Protein AF-A0A3D8J4M7-F1 (afdb_monomer)

Secondary structure (DSSP, 8-state):
---EEEEEEEEETTEEEEEEESSSEEEE-BTTBSSBP--TTHHHHHHHHTT--TTPEEEEEEEESS--HHHHTSTT--SSB--SS--HHHHHHHHHHTT---EEE-TTS-EEE--TT---EEEE-B---S---------------TTS--HHHHHHHHHHHHHHHTT-

Nearest PDB structures (foldseek):
  2f9t-assembly1_B  TM=3.651E-01  e=9.296E-02  Pseudomonas aeruginosa PAO1
  5z62-assembly1_B  TM=6.536E-01  e=2.795E+00  Homo sapiens
  5i4l-assembly1_C4  TM=5.043E-01  e=3.614E+00  Saccharomyces cerevisiae S288C
  8ova-assembly1_AH  TM=2.778E-01  e=1.138E+00  Trypanosoma brucei brucei
  8oo0-assembly1_SO  TM=2.929E-01  e=1.783E+00  Thermochaetoides thermophila

Organism: NCBI:txid375927

Foldseek 3Di:
DAAAWAKEWEAEPQWTWIWTDDPDTDTDADVNHRTDHQDLCNVVVVCVSSVDDVRHHYQYKYKYQDDDCSQCVDPRDDLEGDDPPDDLVVVVVVCVVVVHDEFEAESVRDTSDDPVPDPGYMYMSYDDDPDPPPPPPPPPPQPQPVVRDGPVNVVVVVVVVVVVVVVD

Solvent-accessible surface area (backbone atoms only — not comparable to full-atom values): 10161 Å² total; per-residue (Å²): 133,81,55,69,51,36,34,39,40,41,34,50,96,89,38,30,34,39,32,39,50,83,93,56,82,42,77,53,54,62,97,82,34,61,62,46,79,87,49,98,58,40,67,61,50,48,37,60,77,65,67,64,51,96,80,54,42,77,50,68,45,44,36,29,57,65,94,47,70,69,60,66,73,31,96,81,53,54,68,67,31,85,56,93,72,73,41,74,66,53,53,52,48,53,35,50,76,71,69,53,68,42,24,35,25,33,55,81,71,51,77,77,40,87,39,92,85,40,91,46,55,31,39,26,22,42,54,83,64,91,66,74,70,64,75,76,71,72,72,76,77,74,66,46,50,102,85,68,47,37,71,68,53,55,54,53,52,52,56,51,55,55,54,52,65,75,73,110

Sequence (168 aa):
MQRVIRMAFVLVDSKLRLFKIEHQMEEVKKEGERLICVDENFWEWWKQEMDYVKDDVLDLCFVWDKQDEILHNGEFFSAELQSDFWNQREVLNLLRDLGIDAKVVDSRGKLLKDSKKSSLQLYSNIVWSEFIQQPSKQKEVICKDDEGKSPAWWYFENKRRERERRRG

pLDDT: mean 83.36, std 14.57, range [38.28, 97.44]

Radius of gyration: 22.25 Å; Cα contacts (8 Å, |Δi|>4): 223; chains: 1; bounding box: 56×45×59 Å

Mean predicted aligned error: 12.04 Å

Structure (mmCIF, N/CA/C/O backbone):
data_AF-A0A3D8J4M7-F1
#
_entry.id   AF-A0A3D8J4M7-F1
#
loop_
_atom_site.group_PDB
_atom_site.id
_atom_site.type_symbol
_atom_site.label_atom_id
_atom_site.label_alt_id
_atom_site.label_comp_id
_atom_site.label_asym_id
_atom_site.label_entity_id
_atom_site.label_seq_id
_atom_site.pdbx_PDB_ins_code
_atom_site.Cartn_x
_atom_site.Cartn_y
_atom_site.Cartn_z
_atom_site.occupancy
_atom_site.B_iso_or_equiv
_atom_site.auth_seq_id
_atom_site.auth_comp_id
_atom_site.auth_asym_id
_atom_site.auth_atom_id
_atom_site.pdbx_PDB_model_num
ATOM 1 N N . MET A 1 1 ? 18.230 -0.525 -17.804 1.00 62.94 1 MET A N 1
ATOM 2 C CA . MET A 1 1 ? 17.828 -1.115 -16.511 1.00 62.94 1 MET A CA 1
ATOM 3 C C . MET A 1 1 ? 16.498 -0.469 -16.170 1.00 62.94 1 MET A C 1
ATOM 5 O O . MET A 1 1 ? 16.452 0.752 -16.168 1.00 62.94 1 MET A O 1
ATOM 9 N N . GLN A 1 2 ? 15.420 -1.242 -16.066 1.00 79.12 2 GLN A N 1
ATOM 10 C CA . GLN A 1 2 ? 14.074 -0.694 -15.867 1.00 79.12 2 GLN A CA 1
ATOM 11 C C . GLN A 1 2 ? 13.947 -0.222 -14.412 1.00 79.12 2 GLN A C 1
ATOM 13 O O . GLN A 1 2 ? 14.364 -0.945 -13.502 1.00 79.12 2 GLN A O 1
ATOM 18 N N . ARG A 1 3 ? 13.459 1.003 -1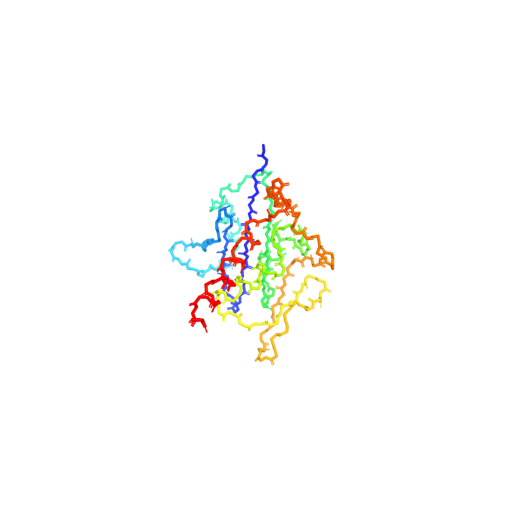4.188 1.00 90.69 3 ARG A N 1
ATOM 19 C CA . ARG A 1 3 ? 13.230 1.528 -12.836 1.00 90.69 3 ARG A CA 1
ATOM 20 C C . ARG A 1 3 ? 12.040 0.785 -12.227 1.00 90.69 3 ARG A C 1
ATOM 22 O O . ARG A 1 3 ? 11.073 0.477 -12.918 1.00 90.69 3 ARG A O 1
ATOM 29 N N . VAL A 1 4 ? 12.142 0.473 -10.936 1.00 92.00 4 VAL A N 1
ATOM 30 C CA . VAL A 1 4 ? 11.059 -0.157 -10.175 1.00 92.00 4 VAL A CA 1
ATOM 31 C C . VAL A 1 4 ? 10.547 0.847 -9.154 1.00 92.00 4 VAL A C 1
ATOM 33 O O . VAL A 1 4 ? 11.316 1.296 -8.304 1.00 92.00 4 VAL A O 1
ATOM 36 N N . ILE A 1 5 ? 9.264 1.187 -9.227 1.00 94.19 5 ILE A N 1
ATOM 37 C CA . ILE A 1 5 ? 8.576 2.000 -8.225 1.00 94.19 5 ILE A CA 1
ATOM 38 C C . ILE A 1 5 ? 7.930 1.047 -7.223 1.00 94.19 5 ILE A C 1
ATOM 40 O O . ILE A 1 5 ? 6.983 0.332 -7.546 1.00 94.19 5 ILE A O 1
ATOM 44 N N . ARG A 1 6 ? 8.460 1.043 -5.998 1.00 95.81 6 ARG A N 1
ATOM 45 C CA . ARG A 1 6 ? 7.934 0.259 -4.877 1.00 95.81 6 ARG A CA 1
ATOM 46 C C . ARG A 1 6 ? 7.200 1.155 -3.912 1.00 95.81 6 ARG A C 1
ATOM 48 O O . ARG A 1 6 ? 7.806 2.073 -3.355 1.00 95.81 6 ARG A O 1
ATOM 55 N N . MET A 1 7 ? 5.924 0.863 -3.683 1.00 96.56 7 MET A N 1
ATOM 56 C CA . MET A 1 7 ? 5.112 1.647 -2.761 1.00 96.56 7 MET A CA 1
ATOM 57 C C . MET A 1 7 ? 4.104 0.817 -1.981 1.00 96.56 7 MET A C 1
ATOM 59 O O . MET A 1 7 ? 3.644 -0.215 -2.462 1.00 96.56 7 MET A O 1
ATOM 63 N N . ALA A 1 8 ? 3.746 1.306 -0.795 1.00 97.31 8 ALA A N 1
ATOM 64 C CA . ALA A 1 8 ? 2.594 0.847 -0.038 1.00 97.31 8 ALA A CA 1
ATOM 65 C C . ALA A 1 8 ? 1.545 1.955 0.089 1.00 97.31 8 ALA A C 1
ATOM 67 O O . ALA A 1 8 ? 1.859 3.092 0.440 1.00 97.31 8 ALA A O 1
ATOM 68 N N . PHE A 1 9 ? 0.296 1.579 -0.152 1.00 97.44 9 PHE A N 1
ATOM 69 C CA . PHE A 1 9 ? -0.906 2.383 -0.006 1.00 97.44 9 PHE A CA 1
ATOM 70 C C . PHE A 1 9 ? -1.666 1.820 1.190 1.00 97.44 9 PHE A C 1
ATOM 72 O O . PHE A 1 9 ? -2.166 0.699 1.128 1.00 97.44 9 PHE A O 1
ATOM 79 N N . VAL A 1 10 ? -1.719 2.565 2.292 1.00 97.06 10 VAL A N 1
ATOM 80 C CA . VAL A 1 10 ? -2.405 2.141 3.520 1.00 97.06 10 VAL A CA 1
ATOM 81 C C . VAL A 1 10 ? -3.631 3.018 3.720 1.00 97.06 10 VAL A C 1
ATOM 83 O O . VAL A 1 10 ? -3.501 4.178 4.109 1.00 97.06 10 VAL A O 1
ATOM 86 N N . LEU A 1 11 ? -4.810 2.469 3.439 1.00 95.81 11 LEU A N 1
ATOM 87 C CA . LEU A 1 11 ? -6.100 3.135 3.586 1.00 95.81 11 LEU A CA 1
ATOM 88 C C . LEU A 1 11 ? -6.826 2.587 4.816 1.00 95.81 11 LEU A C 1
ATOM 90 O O . LEU A 1 11 ? -7.229 1.429 4.841 1.00 95.81 11 LEU A O 1
ATOM 94 N N . VAL A 1 12 ? -6.986 3.410 5.848 1.00 93.25 12 VAL A N 1
ATOM 95 C CA . VAL A 1 12 ? -7.739 3.036 7.056 1.00 93.25 12 VAL A CA 1
ATOM 96 C C . VAL A 1 12 ? -8.622 4.201 7.464 1.00 93.25 12 VAL A C 1
ATOM 98 O O . VAL A 1 12 ? -8.150 5.336 7.496 1.00 93.25 12 VAL A O 1
ATOM 101 N N . ASP A 1 13 ? -9.896 3.950 7.760 1.00 90.19 13 ASP A N 1
ATOM 102 C CA . ASP A 1 13 ? -10.880 4.973 8.125 1.00 90.19 13 ASP A CA 1
ATOM 103 C C . ASP A 1 13 ? -10.946 6.126 7.102 1.00 90.19 13 ASP A C 1
ATOM 105 O O . ASP A 1 13 ? -11.010 7.302 7.464 1.00 90.19 13 ASP A O 1
ATOM 109 N N . SER A 1 14 ? -10.900 5.795 5.804 1.00 87.38 14 SER A N 1
ATOM 110 C CA . SER A 1 14 ? -10.857 6.766 4.687 1.00 87.38 14 SER A CA 1
ATOM 111 C C . SER A 1 14 ? -9.635 7.698 4.688 1.00 87.38 14 SER A C 1
ATOM 113 O O . SER A 1 14 ? -9.646 8.750 4.053 1.00 87.38 14 SER A O 1
ATOM 115 N N . LYS A 1 15 ? -8.569 7.336 5.409 1.00 90.44 15 LYS A N 1
ATOM 116 C CA . LYS A 1 15 ? -7.312 8.086 5.462 1.00 90.44 15 LYS A CA 1
ATOM 117 C C . LYS A 1 15 ? -6.226 7.290 4.757 1.00 90.44 15 LYS A C 1
ATOM 119 O O . LYS A 1 15 ? -5.781 6.265 5.273 1.00 90.44 15 LYS A O 1
ATOM 124 N N . LEU A 1 16 ? -5.799 7.767 3.590 1.00 94.44 16 LEU A N 1
ATOM 125 C CA . LEU A 1 16 ? -4.709 7.154 2.842 1.00 94.44 16 LEU A CA 1
ATOM 126 C C . LEU A 1 16 ? -3.363 7.686 3.334 1.00 94.44 16 LEU A C 1
ATOM 128 O O . LEU A 1 16 ? -3.160 8.895 3.449 1.00 94.44 16 LEU A O 1
ATOM 132 N N . ARG A 1 17 ? -2.427 6.772 3.579 1.00 95.38 17 ARG A N 1
ATOM 133 C CA . ARG A 1 17 ? -1.001 7.061 3.743 1.00 95.38 17 ARG A CA 1
ATOM 134 C C . ARG A 1 17 ? -0.214 6.324 2.676 1.00 95.38 17 ARG A C 1
ATOM 136 O O . ARG A 1 17 ? -0.507 5.165 2.381 1.00 95.38 17 ARG A O 1
ATOM 143 N N . LEU A 1 18 ? 0.789 6.993 2.126 1.00 96.06 18 LEU A N 1
ATOM 144 C CA . LEU A 1 18 ? 1.643 6.451 1.081 1.00 96.06 18 LEU A CA 1
ATOM 145 C C . LEU A 1 18 ? 3.063 6.280 1.596 1.00 96.06 18 LEU A C 1
ATOM 147 O O . LEU A 1 18 ? 3.602 7.167 2.251 1.00 96.06 18 LEU A O 1
ATOM 151 N N . PHE A 1 19 ? 3.680 5.157 1.253 1.00 95.50 19 PHE A N 1
ATOM 152 C CA . PHE A 1 19 ? 5.068 4.867 1.588 1.00 95.50 19 PHE A CA 1
ATOM 153 C C . PHE A 1 19 ? 5.810 4.471 0.326 1.00 95.50 19 PHE A C 1
ATOM 155 O O . PHE A 1 19 ? 5.335 3.614 -0.412 1.00 95.50 19 PHE A O 1
ATOM 162 N N . LYS A 1 20 ? 6.970 5.071 0.085 1.00 94.62 20 LYS A N 1
ATOM 163 C CA . LYS A 1 20 ? 7.861 4.753 -1.030 1.00 94.62 20 LYS A CA 1
ATOM 164 C C . LYS A 1 20 ? 9.091 4.021 -0.512 1.00 94.62 20 LYS A C 1
ATOM 166 O O . LYS A 1 20 ? 9.581 4.329 0.573 1.00 94.62 20 LYS A O 1
ATOM 171 N N . ILE A 1 21 ? 9.586 3.059 -1.288 1.00 91.56 21 ILE A N 1
ATOM 172 C CA . ILE A 1 21 ? 10.825 2.334 -0.996 1.00 91.56 21 ILE A CA 1
ATOM 173 C C . ILE A 1 21 ? 11.873 2.671 -2.055 1.00 91.56 21 ILE A C 1
ATOM 175 O O . ILE A 1 21 ? 11.730 2.292 -3.218 1.00 91.56 21 ILE A O 1
ATOM 179 N N . GLU A 1 22 ? 12.954 3.322 -1.632 1.00 83.44 22 GLU A N 1
ATOM 180 C CA . GLU A 1 22 ? 14.170 3.479 -2.444 1.00 83.44 22 GLU A CA 1
ATOM 181 C C . GLU A 1 22 ? 15.342 2.748 -1.785 1.00 83.44 22 GLU A C 1
ATOM 183 O O . GLU A 1 22 ? 15.758 1.682 -2.237 1.00 83.44 22 GLU A O 1
ATOM 188 N N . HIS A 1 23 ? 15.818 3.287 -0.661 1.00 82.25 23 HIS A N 1
ATOM 189 C CA . HIS A 1 23 ? 16.813 2.656 0.214 1.00 82.25 23 HIS A CA 1
ATOM 190 C C . HIS A 1 23 ? 16.202 2.217 1.544 1.00 82.25 23 HIS A C 1
ATOM 192 O O . HIS A 1 23 ? 16.546 1.172 2.092 1.00 82.25 23 HIS A O 1
ATOM 198 N N . GLN A 1 24 ? 15.276 3.030 2.039 1.00 86.62 24 GLN A N 1
ATOM 199 C CA . GLN A 1 24 ? 14.463 2.802 3.220 1.00 86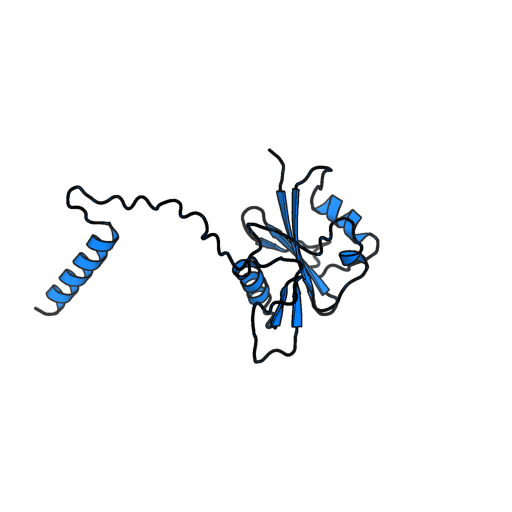.62 24 GLN A CA 1
ATOM 200 C C . GLN A 1 24 ? 13.014 3.166 2.894 1.00 86.62 24 GLN A C 1
ATOM 202 O O . GLN A 1 24 ? 12.726 3.714 1.827 1.00 86.62 24 GLN A O 1
ATOM 207 N N . MET A 1 25 ? 12.112 2.829 3.808 1.00 91.06 25 MET A N 1
ATOM 208 C CA . MET A 1 25 ? 10.708 3.185 3.693 1.00 91.06 25 MET A CA 1
ATOM 209 C C . MET A 1 25 ? 10.491 4.629 4.131 1.00 91.06 25 MET A C 1
ATOM 211 O O . MET A 1 25 ? 10.817 4.989 5.261 1.00 91.06 25 MET A O 1
ATOM 215 N N . GLU A 1 26 ? 9.921 5.439 3.246 1.00 92.06 26 GLU A N 1
ATOM 216 C CA . GLU A 1 26 ? 9.673 6.859 3.485 1.00 92.06 26 GLU A CA 1
ATOM 217 C C . GLU A 1 26 ? 8.204 7.195 3.230 1.00 92.06 26 GLU A C 1
ATOM 219 O O . GLU A 1 26 ? 7.623 6.775 2.231 1.00 92.06 26 GLU A O 1
ATOM 224 N N . GLU A 1 27 ? 7.589 7.933 4.154 1.00 93.31 27 GLU A N 1
ATOM 225 C CA . GLU A 1 27 ? 6.203 8.391 4.023 1.00 93.31 27 GLU A CA 1
ATOM 226 C C . GLU A 1 27 ? 6.136 9.543 3.009 1.00 93.31 27 GLU A C 1
ATOM 228 O O . GLU A 1 27 ? 6.770 10.585 3.202 1.00 93.31 27 GLU A O 1
ATOM 233 N N . VAL A 1 28 ? 5.353 9.360 1.946 1.00 92.31 28 VAL A N 1
ATOM 234 C CA . VAL A 1 28 ? 5.085 10.387 0.934 1.00 92.31 28 VAL A CA 1
ATOM 235 C C . VAL A 1 28 ? 4.028 11.340 1.479 1.00 92.31 28 VAL A C 1
ATOM 237 O O . VAL A 1 28 ? 3.012 10.912 2.029 1.00 92.31 28 VAL A O 1
ATOM 240 N N . LYS A 1 29 ? 4.273 12.641 1.329 1.00 88.62 29 LYS A N 1
ATOM 241 C CA . LYS A 1 29 ? 3.404 13.704 1.838 1.00 88.62 29 LYS A CA 1
ATOM 242 C C . LYS A 1 29 ? 2.953 14.584 0.687 1.00 88.62 29 LYS A C 1
ATOM 244 O O . LYS A 1 29 ? 3.787 15.011 -0.102 1.00 88.62 29 LYS A O 1
ATOM 249 N N . LYS A 1 30 ? 1.665 14.911 0.639 1.00 81.38 30 LYS A N 1
ATOM 250 C CA . LYS A 1 30 ? 1.108 15.870 -0.322 1.00 81.38 30 LYS A CA 1
ATOM 251 C C . LYS A 1 30 ? 0.984 17.216 0.378 1.00 81.38 30 LYS A C 1
ATOM 253 O O . LYS A 1 30 ? 0.330 17.295 1.407 1.00 81.38 30 LYS A O 1
ATOM 258 N N . GLU A 1 31 ? 1.671 18.246 -0.114 1.00 81.12 31 GLU A N 1
ATOM 259 C CA . GLU A 1 31 ? 1.609 19.611 0.454 1.00 81.12 31 GLU A CA 1
ATOM 260 C C . GLU A 1 31 ? 1.941 19.686 1.965 1.00 81.12 31 GLU A C 1
ATOM 262 O O . GLU A 1 31 ? 1.474 20.554 2.696 1.00 81.12 31 GLU A O 1
ATOM 267 N N . GLY A 1 32 ? 2.775 18.763 2.460 1.00 77.94 32 GLY A N 1
ATOM 268 C CA . GLY A 1 32 ? 3.115 18.650 3.885 1.00 77.94 32 GLY A CA 1
ATOM 269 C C . GLY A 1 32 ? 2.116 17.839 4.722 1.00 77.94 32 GLY A C 1
ATOM 270 O O . GLY A 1 32 ? 2.422 17.507 5.872 1.00 77.94 32 GLY A O 1
ATOM 271 N N . GLU A 1 33 ? 0.980 17.442 4.148 1.00 79.88 33 GLU A N 1
ATOM 272 C CA . GLU A 1 33 ? 0.004 16.553 4.767 1.00 79.88 33 GLU A CA 1
ATOM 273 C C . GLU A 1 33 ? 0.431 15.087 4.643 1.00 79.88 33 GLU A C 1
ATOM 275 O O . GLU A 1 33 ? 0.873 14.614 3.596 1.00 79.88 33 GLU A O 1
ATOM 280 N N . ARG A 1 34 ? 0.304 14.347 5.750 1.00 76.88 34 ARG A N 1
ATOM 281 C CA . ARG A 1 34 ? 0.578 12.898 5.796 1.00 76.88 34 ARG A CA 1
ATOM 282 C C . ARG A 1 34 ? -0.619 12.053 5.377 1.00 76.88 34 ARG A C 1
ATOM 284 O O . ARG A 1 34 ? -0.464 10.884 5.047 1.00 76.88 34 ARG A O 1
ATOM 291 N N . LEU A 1 35 ? -1.815 12.624 5.484 1.00 84.12 35 LEU A N 1
ATOM 292 C CA . LEU A 1 35 ? -3.052 11.984 5.071 1.00 84.12 35 LEU A CA 1
ATOM 293 C C . LEU A 1 35 ? -3.406 12.546 3.707 1.00 84.12 35 LEU A C 1
ATOM 295 O O . LEU A 1 35 ? -3.552 13.753 3.572 1.00 84.12 35 LEU A O 1
ATOM 299 N N . ILE A 1 36 ? -3.508 11.674 2.715 1.00 86.94 36 ILE A N 1
ATOM 300 C CA . ILE A 1 36 ? -3.780 12.074 1.342 1.00 86.94 36 ILE A CA 1
ATOM 301 C C . ILE A 1 36 ? -5.255 11.809 1.058 1.00 86.94 36 ILE A C 1
ATOM 303 O O . ILE A 1 36 ? -5.751 10.703 1.276 1.00 86.94 36 ILE A O 1
ATOM 307 N N . CYS A 1 37 ? -5.964 12.828 0.583 1.00 85.25 37 CYS A N 1
ATOM 308 C CA . CYS A 1 37 ? -7.311 12.653 0.059 1.00 85.25 37 CYS A CA 1
ATOM 309 C C . CYS A 1 37 ? -7.244 11.899 -1.272 1.00 85.25 37 CYS A C 1
ATOM 311 O O . CYS A 1 37 ? -6.462 12.257 -2.156 1.00 85.25 37 CYS A O 1
ATOM 313 N N . VAL A 1 38 ? -8.066 10.859 -1.401 1.00 87.06 38 VAL A N 1
ATOM 314 C CA . VAL A 1 38 ? -8.251 10.153 -2.667 1.00 87.06 38 VAL A CA 1
ATOM 315 C C . VAL A 1 38 ? -9.403 10.827 -3.404 1.00 87.06 38 VAL A C 1
ATOM 317 O O . VAL A 1 38 ? -10.560 10.699 -3.012 1.00 87.06 38 VAL A O 1
ATOM 320 N N . ASP A 1 39 ? -9.065 11.597 -4.431 1.00 90.12 39 ASP A N 1
ATOM 321 C CA . ASP A 1 39 ? -9.998 12.301 -5.310 1.00 90.12 39 ASP A CA 1
ATOM 322 C C . ASP A 1 39 ? -9.773 11.892 -6.775 1.00 90.12 39 ASP A C 1
ATOM 324 O O . ASP A 1 39 ? -8.862 11.125 -7.087 1.00 90.12 39 ASP A O 1
ATOM 328 N N . GLU A 1 40 ? -10.606 12.385 -7.690 1.00 90.88 40 GLU A N 1
ATOM 329 C CA . GLU A 1 40 ? -10.547 12.032 -9.117 1.00 90.88 40 GLU A CA 1
ATOM 330 C C . GLU A 1 40 ? -9.177 12.317 -9.765 1.00 90.88 40 GLU A C 1
ATOM 332 O O . GLU A 1 40 ? -8.795 11.642 -10.719 1.00 90.88 40 GLU A O 1
ATOM 337 N N . ASN A 1 41 ? -8.400 13.255 -9.212 1.00 91.44 41 ASN A N 1
ATOM 338 C CA . ASN A 1 41 ? -7.082 13.641 -9.717 1.00 91.44 41 ASN A CA 1
ATOM 339 C C . ASN A 1 41 ? -5.937 12.911 -8.997 1.00 91.44 41 ASN A C 1
ATOM 341 O O . ASN A 1 41 ? -4.761 13.191 -9.252 1.00 91.44 41 ASN A O 1
ATOM 345 N N . PHE A 1 42 ? -6.245 11.974 -8.095 1.00 92.75 42 PHE A N 1
ATOM 346 C CA . PHE A 1 42 ? -5.257 11.277 -7.278 1.00 92.75 42 PHE A CA 1
ATOM 347 C C . PHE A 1 42 ? -4.157 10.625 -8.122 1.00 92.75 42 PHE A C 1
ATOM 349 O O . PHE A 1 42 ? -2.974 10.816 -7.844 1.00 92.75 42 PHE A O 1
ATOM 356 N N . TRP A 1 43 ? -4.526 9.887 -9.171 1.00 93.88 43 TRP A N 1
ATOM 357 C CA . TRP A 1 43 ? -3.551 9.184 -10.008 1.00 93.88 43 TRP A CA 1
ATOM 358 C C . TRP A 1 43 ? -2.727 10.120 -10.891 1.00 93.88 43 TRP A C 1
ATOM 360 O O . TRP A 1 43 ? -1.570 9.817 -11.177 1.00 93.88 43 TRP A O 1
ATOM 370 N N . GLU A 1 44 ? -3.275 11.268 -11.289 1.00 93.94 44 GLU A N 1
ATOM 371 C CA . GLU A 1 44 ? -2.513 12.294 -12.007 1.00 93.94 44 GLU A CA 1
ATOM 372 C C . GLU A 1 44 ? -1.460 12.928 -11.103 1.00 93.94 44 GLU A C 1
ATOM 374 O O . GLU A 1 44 ? -0.290 13.009 -11.482 1.00 93.94 44 GLU A O 1
ATOM 379 N N . TRP A 1 45 ? -1.852 13.294 -9.880 1.00 93.44 45 TRP A N 1
ATOM 380 C CA . TRP A 1 45 ? -0.917 13.767 -8.865 1.00 93.44 45 TRP A CA 1
ATOM 381 C C . TRP A 1 45 ? 0.146 12.708 -8.556 1.00 93.44 45 TRP A C 1
ATOM 383 O O . TRP A 1 45 ? 1.333 13.015 -8.564 1.00 93.44 45 TRP A O 1
ATOM 393 N N . TRP A 1 46 ? -0.255 11.453 -8.344 1.00 94.56 46 TRP A N 1
ATOM 394 C CA . TRP A 1 46 ? 0.671 10.369 -8.022 1.00 94.56 46 TRP A CA 1
ATOM 395 C C . TRP A 1 46 ? 1.720 10.165 -9.121 1.00 94.56 46 TRP A C 1
ATOM 397 O O . TRP A 1 46 ? 2.903 10.013 -8.818 1.00 94.56 46 TRP A O 1
ATOM 407 N N . LYS A 1 47 ? 1.312 10.217 -10.399 1.00 94.94 47 LYS A N 1
ATOM 408 C CA . LYS A 1 47 ? 2.238 10.128 -11.539 1.00 94.94 47 LYS A CA 1
ATOM 409 C C . LYS A 1 47 ? 3.284 11.239 -11.504 1.00 94.94 47 LYS A C 1
ATOM 411 O O . LYS A 1 47 ? 4.454 10.962 -11.746 1.00 94.94 47 LYS A O 1
ATOM 416 N N . GLN A 1 48 ? 2.864 12.469 -11.210 1.00 93.62 48 GLN A N 1
ATOM 417 C CA . GLN A 1 48 ? 3.763 13.621 -11.115 1.00 93.62 48 GLN A CA 1
ATOM 418 C C . GLN A 1 48 ? 4.704 13.491 -9.913 1.00 93.62 48 GLN A C 1
ATOM 420 O O . GLN A 1 48 ? 5.912 13.621 -10.067 1.00 93.62 48 GLN A O 1
ATOM 425 N N . GLU A 1 49 ? 4.170 13.162 -8.737 1.00 93.25 49 GLU A N 1
ATOM 426 C CA . GLU A 1 49 ? 4.943 13.030 -7.497 1.00 93.25 49 GLU A CA 1
ATOM 427 C C . GLU A 1 49 ? 5.997 11.914 -7.587 1.00 93.25 49 GLU A C 1
ATOM 429 O O . GLU A 1 49 ? 7.092 12.024 -7.035 1.00 93.25 49 GLU A O 1
ATOM 434 N N . MET A 1 50 ? 5.684 10.818 -8.283 1.00 92.31 50 MET A N 1
ATOM 435 C CA . MET A 1 50 ? 6.607 9.692 -8.445 1.00 92.31 50 MET A CA 1
ATOM 436 C C . MET A 1 50 ? 7.569 9.840 -9.630 1.00 92.31 50 MET A C 1
ATOM 438 O O . MET A 1 50 ? 8.449 8.982 -9.790 1.00 92.31 50 MET A O 1
ATOM 442 N N . ASP A 1 51 ? 7.430 10.894 -10.441 1.00 92.75 51 ASP A N 1
ATOM 443 C CA . ASP A 1 51 ? 8.064 10.998 -11.761 1.00 92.75 51 ASP A CA 1
ATOM 444 C C . ASP A 1 51 ? 7.847 9.697 -12.557 1.00 92.75 51 ASP A C 1
ATOM 446 O O . ASP A 1 51 ? 8.792 9.056 -13.027 1.00 92.75 51 ASP A O 1
ATOM 450 N N . TYR A 1 52 ? 6.593 9.233 -12.606 1.00 93.69 52 TYR A N 1
ATOM 451 C CA . TYR A 1 52 ? 6.229 7.999 -13.295 1.00 93.69 52 TYR A CA 1
ATOM 452 C C . TYR A 1 52 ? 6.408 8.166 -14.801 1.00 93.69 52 TYR A C 1
ATOM 454 O O . TYR A 1 52 ? 5.843 9.076 -15.417 1.00 93.69 52 TYR A O 1
ATOM 462 N N . VAL A 1 53 ? 7.126 7.227 -15.411 1.00 92.75 53 VAL A N 1
ATOM 463 C CA . VAL A 1 53 ? 7.260 7.138 -16.862 1.00 92.75 53 VAL A CA 1
ATOM 464 C C . VAL A 1 53 ? 6.595 5.858 -17.347 1.00 92.75 53 VAL A C 1
ATOM 466 O O . VAL A 1 53 ? 6.658 4.807 -16.707 1.00 92.75 53 VAL A O 1
ATOM 469 N N . LYS A 1 54 ? 5.953 5.940 -18.516 1.00 86.44 54 LYS A N 1
ATOM 470 C CA . LYS A 1 54 ? 5.458 4.758 -19.221 1.00 86.44 54 LYS A CA 1
ATOM 471 C C . LYS A 1 54 ? 6.632 3.785 -19.386 1.00 86.44 54 LYS A C 1
ATOM 473 O O . LYS A 1 54 ? 7.667 4.192 -19.898 1.00 86.44 54 LYS A O 1
ATOM 478 N N . ASP A 1 55 ? 6.445 2.551 -18.925 1.00 88.75 55 ASP A N 1
ATOM 479 C CA . ASP A 1 55 ? 7.446 1.476 -18.804 1.00 88.75 55 ASP A CA 1
ATOM 480 C C . ASP A 1 55 ? 8.162 1.361 -17.443 1.00 88.75 55 ASP A C 1
ATOM 482 O O . ASP A 1 55 ? 8.988 0.464 -17.283 1.00 88.75 55 ASP A O 1
ATOM 486 N N . ASP A 1 56 ? 7.836 2.160 -16.425 1.00 92.25 56 ASP A N 1
ATOM 487 C CA . ASP A 1 56 ? 8.263 1.838 -15.055 1.00 92.25 56 ASP A CA 1
ATOM 488 C C . ASP A 1 56 ? 7.623 0.523 -14.580 1.00 92.25 56 ASP A C 1
ATOM 490 O O . ASP A 1 56 ? 6.435 0.267 -14.796 1.00 92.25 56 ASP A O 1
ATOM 494 N N . VAL A 1 57 ? 8.408 -0.321 -13.901 1.00 93.19 57 VAL A N 1
ATOM 495 C CA . VAL A 1 57 ? 7.873 -1.512 -13.229 1.00 93.19 57 VAL A CA 1
ATOM 496 C C . VAL A 1 57 ? 7.237 -1.073 -11.921 1.00 93.19 57 VAL A C 1
ATOM 498 O O .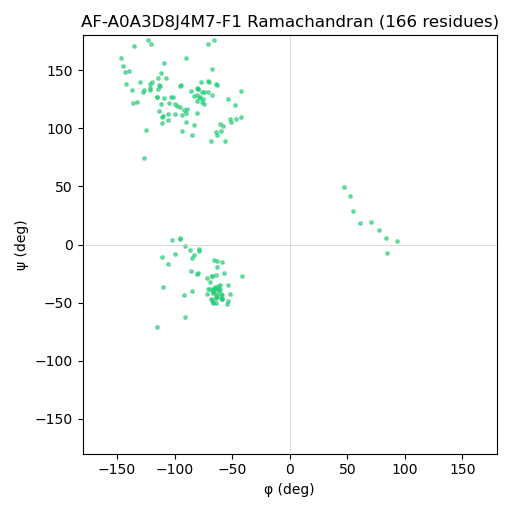 VAL A 1 57 ? 7.887 -0.437 -11.090 1.00 93.19 57 VAL A O 1
ATOM 501 N N . LEU A 1 58 ? 5.978 -1.438 -11.723 1.00 93.94 58 LEU A N 1
ATOM 502 C CA . LEU A 1 58 ? 5.208 -1.069 -10.545 1.00 93.94 58 LEU A CA 1
ATOM 503 C C . LEU A 1 58 ? 5.109 -2.252 -9.583 1.00 93.94 58 LEU A C 1
ATOM 505 O O . LEU A 1 58 ? 4.687 -3.340 -9.963 1.00 93.94 58 LEU A O 1
ATOM 509 N N . ASP A 1 59 ? 5.491 -2.018 -8.334 1.00 95.06 59 ASP A N 1
ATOM 510 C CA . ASP A 1 59 ? 5.442 -2.987 -7.242 1.00 95.06 59 ASP A CA 1
ATOM 511 C C . ASP A 1 59 ? 4.667 -2.353 -6.072 1.00 95.06 59 ASP A C 1
ATOM 513 O O . ASP A 1 59 ? 5.230 -1.822 -5.102 1.00 95.06 59 ASP A O 1
ATOM 517 N N . LEU A 1 60 ? 3.343 -2.286 -6.265 1.00 96.44 60 LEU A N 1
ATOM 518 C CA . LEU A 1 60 ? 2.412 -1.493 -5.461 1.00 96.44 60 LEU A CA 1
ATOM 519 C C . LEU A 1 60 ? 1.592 -2.389 -4.530 1.00 96.44 60 LEU A C 1
ATOM 521 O O . LEU A 1 60 ? 0.669 -3.095 -4.946 1.00 96.44 60 LEU A O 1
ATOM 525 N N . CYS A 1 61 ? 1.929 -2.324 -3.249 1.00 96.38 61 CYS A N 1
ATOM 526 C CA . CYS A 1 61 ? 1.193 -2.945 -2.164 1.00 96.38 61 CYS A CA 1
ATOM 527 C C . CYS A 1 61 ? 0.029 -2.049 -1.749 1.00 96.38 61 CYS A C 1
ATOM 529 O O . CYS A 1 61 ? 0.217 -0.880 -1.429 1.00 96.38 61 CYS A O 1
ATOM 531 N N . PHE A 1 62 ? -1.170 -2.608 -1.695 1.00 97.19 62 PHE A N 1
ATOM 532 C CA . PHE A 1 62 ? -2.340 -1.953 -1.133 1.00 97.19 62 PHE A CA 1
ATOM 533 C C . PHE A 1 62 ? -2.748 -2.702 0.130 1.00 97.19 62 PHE A C 1
ATOM 535 O O . PHE A 1 62 ? -2.755 -3.936 0.157 1.00 97.19 62 PHE A O 1
ATOM 542 N N . VAL A 1 63 ? -3.077 -1.948 1.175 1.00 96.62 63 VAL A N 1
ATOM 543 C CA . VAL A 1 63 ? -3.660 -2.434 2.423 1.00 96.62 63 VAL A CA 1
ATOM 544 C C . VAL A 1 63 ? -4.839 -1.534 2.766 1.00 96.62 63 VAL A C 1
ATOM 546 O O . VAL A 1 63 ? -4.661 -0.323 2.885 1.00 96.62 63 VAL A O 1
ATOM 549 N N . TRP A 1 64 ? -6.032 -2.101 2.919 1.00 96.81 64 TRP A N 1
ATOM 550 C CA . TRP A 1 64 ? -7.250 -1.320 3.129 1.00 96.81 64 TRP A CA 1
ATOM 551 C C . TRP A 1 64 ? -8.220 -1.977 4.106 1.00 96.81 64 TRP A C 1
ATOM 553 O O . TRP A 1 64 ? -8.313 -3.199 4.170 1.00 96.81 64 TRP A O 1
ATOM 563 N N . ASP A 1 65 ? -8.972 -1.179 4.857 1.00 95.44 65 ASP A N 1
ATOM 564 C CA . ASP A 1 65 ? -10.125 -1.646 5.640 1.00 95.44 65 ASP A CA 1
ATOM 565 C C . ASP A 1 65 ? -11.405 -1.705 4.793 1.00 95.44 65 ASP A C 1
ATOM 567 O O . ASP A 1 65 ? -12.187 -2.655 4.876 1.00 95.44 65 ASP A O 1
ATOM 571 N N . LYS A 1 66 ? -11.590 -0.705 3.929 1.00 93.50 66 LYS A N 1
ATOM 572 C CA . LYS A 1 66 ? -12.728 -0.543 3.030 1.00 93.50 66 LYS A CA 1
ATOM 573 C C . LYS A 1 66 ? -12.235 -0.269 1.614 1.00 93.50 66 LYS A C 1
ATOM 575 O O . LYS A 1 66 ? -11.275 0.467 1.415 1.00 93.50 66 LYS A O 1
ATOM 580 N N . GLN A 1 67 ? -12.897 -0.873 0.629 1.00 92.25 67 GLN A N 1
ATOM 581 C CA . GLN A 1 67 ? -12.610 -0.575 -0.771 1.00 92.25 67 GLN A CA 1
ATOM 582 C C . GLN A 1 67 ? -12.932 0.887 -1.085 1.00 92.25 67 GLN A C 1
ATOM 584 O O . GLN A 1 67 ? -13.969 1.412 -0.674 1.00 92.25 67 GLN A O 1
ATOM 589 N N . ASP A 1 68 ? -12.031 1.504 -1.837 1.00 93.31 68 ASP A N 1
ATOM 590 C CA . ASP A 1 68 ? -12.154 2.853 -2.373 1.00 93.31 68 ASP A CA 1
ATOM 591 C C . ASP A 1 68 ? -12.209 2.783 -3.899 1.00 93.31 68 ASP A C 1
ATOM 59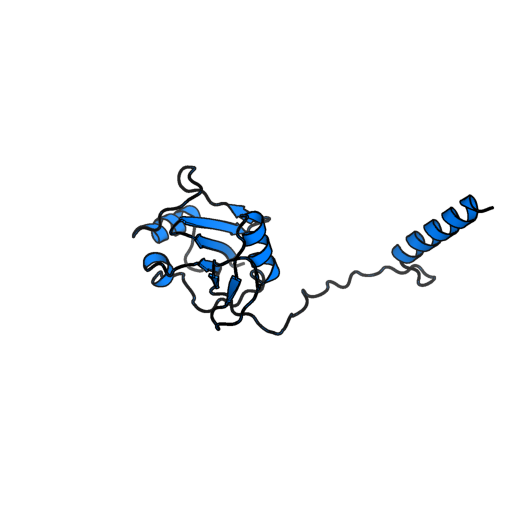3 O O . ASP A 1 68 ? -11.348 2.154 -4.518 1.00 93.31 68 ASP A O 1
ATOM 597 N N . GLU A 1 69 ? -13.230 3.392 -4.498 1.00 92.06 69 GLU A N 1
ATOM 598 C CA . GLU A 1 69 ? -13.504 3.262 -5.931 1.00 92.06 69 GLU A CA 1
ATOM 599 C C . GLU A 1 69 ? -12.394 3.863 -6.797 1.00 92.06 69 GLU A C 1
ATOM 601 O O . GLU A 1 69 ? -12.058 3.288 -7.830 1.00 92.06 69 GLU A O 1
ATOM 606 N N . ILE A 1 70 ? -11.785 4.973 -6.375 1.00 92.44 70 ILE A N 1
ATOM 607 C CA . ILE A 1 70 ? -10.740 5.653 -7.148 1.00 92.44 70 ILE A CA 1
ATOM 608 C C . ILE A 1 70 ? -9.453 4.828 -7.135 1.00 92.44 70 ILE A C 1
ATOM 610 O O . ILE A 1 70 ? -8.805 4.666 -8.173 1.00 92.44 70 ILE A O 1
ATOM 614 N N . LEU A 1 71 ? -9.081 4.273 -5.977 1.00 92.88 71 LEU A N 1
ATOM 615 C CA . LEU A 1 71 ? -7.919 3.390 -5.898 1.00 92.88 71 LEU A CA 1
ATOM 616 C C . LEU A 1 71 ? -8.157 2.095 -6.677 1.00 92.88 71 LEU A C 1
ATOM 618 O O . LEU A 1 71 ? -7.320 1.729 -7.493 1.00 92.88 71 LEU A O 1
ATOM 622 N N . HIS A 1 72 ? -9.284 1.414 -6.452 1.00 92.94 72 HIS A N 1
ATOM 623 C CA . HIS A 1 72 ? -9.493 0.046 -6.943 1.00 92.94 72 HIS A CA 1
ATOM 624 C C . HIS A 1 72 ? -9.917 -0.027 -8.415 1.00 92.94 72 HIS A C 1
ATOM 626 O O . HIS A 1 72 ? -9.647 -1.036 -9.062 1.00 92.94 72 HIS A O 1
ATOM 632 N N . ASN A 1 73 ? -10.536 1.026 -8.958 1.00 90.69 73 ASN A N 1
ATOM 633 C CA . ASN A 1 73 ? -10.801 1.141 -10.397 1.00 90.69 73 ASN A CA 1
ATOM 634 C C . ASN A 1 73 ? -9.657 1.848 -11.146 1.00 90.69 73 ASN A C 1
ATOM 636 O O . ASN A 1 73 ? -9.735 2.027 -12.362 1.00 90.69 73 ASN A O 1
ATOM 640 N N . GLY A 1 74 ? -8.615 2.279 -10.428 1.00 89.62 74 GLY A N 1
ATOM 641 C CA . GLY A 1 74 ? -7.449 2.941 -10.995 1.00 89.62 74 GLY A CA 1
ATOM 642 C C . GLY A 1 74 ? -6.604 2.014 -11.866 1.00 89.62 74 GLY A C 1
ATOM 643 O O . GLY A 1 74 ? -6.499 0.817 -11.611 1.00 89.62 74 GLY A O 1
ATOM 644 N N . GLU A 1 75 ? -5.927 2.584 -12.865 1.00 88.44 75 GLU A N 1
ATOM 645 C CA . GLU A 1 75 ? -5.118 1.826 -13.836 1.00 88.44 75 GLU A CA 1
ATOM 646 C C . GLU A 1 75 ? -3.927 1.073 -13.216 1.00 88.44 75 GLU A C 1
ATOM 648 O O . GLU A 1 75 ? -3.387 0.150 -13.823 1.00 88.44 75 GLU A O 1
ATOM 653 N N . PHE A 1 76 ? -3.512 1.466 -12.011 1.00 93.88 76 PHE A N 1
ATOM 654 C CA . PHE A 1 76 ? -2.353 0.907 -11.318 1.00 93.88 76 PHE A CA 1
ATOM 655 C C . PHE A 1 76 ? -2.712 -0.135 -10.259 1.00 93.88 76 PHE A C 1
ATOM 657 O O . PHE A 1 76 ? -1.818 -0.779 -9.702 1.00 93.88 76 PHE A O 1
ATOM 664 N N . PHE A 1 77 ? -3.998 -0.305 -9.951 1.00 93.56 77 PHE A N 1
ATOM 665 C CA . PHE A 1 77 ? -4.414 -1.307 -8.987 1.00 93.56 77 PHE A CA 1
ATOM 666 C C . PHE A 1 77 ? -4.365 -2.698 -9.616 1.00 93.56 77 PHE A C 1
ATOM 668 O O . PHE A 1 77 ? -5.029 -2.987 -10.610 1.00 93.56 77 PHE A O 1
ATOM 675 N N . SER A 1 78 ? -3.596 -3.585 -8.990 1.00 92.25 78 SER A N 1
ATOM 676 C CA . SER A 1 78 ? -3.656 -5.021 -9.252 1.00 92.25 78 SER A CA 1
ATOM 677 C C . SER A 1 78 ? -4.278 -5.709 -8.050 1.00 92.25 78 SER A C 1
ATOM 679 O O . SER A 1 78 ? -3.778 -5.548 -6.937 1.00 92.25 78 SER A O 1
ATOM 681 N N . ALA A 1 79 ? -5.328 -6.502 -8.274 1.00 89.75 79 ALA A N 1
ATOM 682 C CA . ALA A 1 79 ? -5.982 -7.287 -7.226 1.00 89.75 79 ALA A CA 1
ATOM 683 C C . ALA A 1 79 ? -5.087 -8.412 -6.679 1.00 89.75 79 ALA A C 1
ATOM 685 O O . ALA A 1 79 ? -5.234 -8.800 -5.523 1.00 89.75 79 ALA A O 1
ATOM 686 N N . GLU A 1 80 ? -4.157 -8.907 -7.499 1.00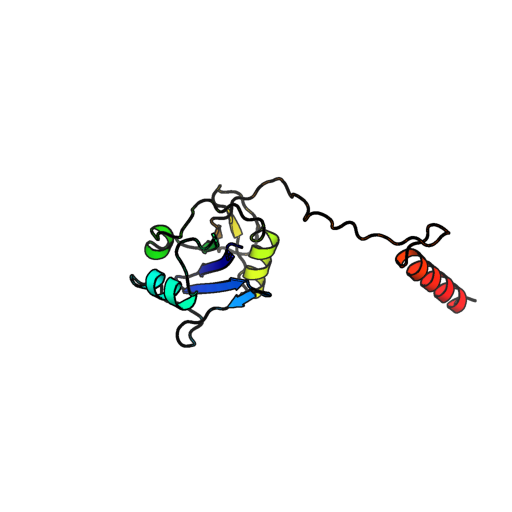 91.94 80 GLU A N 1
ATOM 687 C CA . GLU A 1 80 ? -3.180 -9.932 -7.139 1.00 91.94 80 GLU A CA 1
ATOM 688 C C . GLU A 1 80 ? -1.765 -9.413 -7.430 1.00 91.94 80 GLU A C 1
ATOM 690 O O . GLU A 1 80 ? -1.283 -9.440 -8.564 1.00 91.94 80 GLU A O 1
ATOM 695 N N . LEU A 1 81 ? -1.084 -8.923 -6.394 1.00 91.50 81 LEU A N 1
ATOM 696 C CA . LEU A 1 81 ? 0.319 -8.530 -6.451 1.00 91.50 81 LEU A CA 1
ATOM 697 C C . LEU A 1 81 ? 1.207 -9.727 -6.116 1.00 91.50 81 LEU A C 1
ATOM 699 O O . LEU A 1 81 ? 1.205 -10.232 -4.991 1.00 91.50 81 LEU A O 1
ATOM 703 N N . GLN A 1 82 ? 2.011 -10.140 -7.091 1.00 88.38 82 GLN A N 1
ATOM 704 C CA . GLN A 1 82 ? 3.157 -11.014 -6.868 1.00 88.38 82 GLN A CA 1
ATOM 705 C C . GLN A 1 82 ? 4.396 -10.140 -6.724 1.00 88.38 82 GLN A C 1
ATOM 707 O O . GLN A 1 82 ? 4.744 -9.402 -7.642 1.00 88.38 82 GLN A O 1
ATOM 712 N N . SER A 1 83 ? 5.037 -10.209 -5.564 1.00 86.31 83 SER A N 1
ATOM 713 C CA . SER A 1 83 ? 6.148 -9.331 -5.223 1.00 86.31 83 SER A CA 1
ATOM 714 C C . SER A 1 83 ? 7.216 -10.088 -4.438 1.00 86.31 83 SER A C 1
ATOM 716 O O . SER A 1 83 ? 6.901 -10.811 -3.492 1.00 86.31 83 SER A O 1
ATOM 718 N N . ASP A 1 84 ? 8.483 -9.841 -4.774 1.00 82.69 84 ASP A N 1
ATOM 719 C CA . ASP A 1 84 ? 9.636 -10.344 -4.018 1.00 82.69 84 ASP A CA 1
ATOM 720 C C . ASP A 1 84 ? 9.927 -9.496 -2.766 1.00 82.69 84 ASP A C 1
ATOM 722 O O . ASP A 1 84 ? 10.534 -9.978 -1.807 1.00 82.69 84 ASP A O 1
ATOM 726 N N . PHE A 1 85 ? 9.506 -8.224 -2.760 1.00 89.44 85 PHE A N 1
ATOM 727 C CA . PHE A 1 85 ? 9.745 -7.295 -1.653 1.00 89.44 85 PHE A CA 1
ATOM 728 C C . PHE A 1 85 ? 8.606 -7.322 -0.631 1.00 89.44 85 PHE A C 1
ATOM 730 O O . PHE A 1 85 ? 8.813 -7.690 0.526 1.00 89.44 85 PHE A O 1
ATOM 737 N N . TRP A 1 86 ? 7.396 -6.957 -1.060 1.00 89.94 86 TRP A N 1
ATOM 738 C CA . TRP A 1 86 ? 6.186 -7.004 -0.249 1.00 89.94 86 TRP A CA 1
ATOM 739 C C . TRP A 1 86 ? 5.845 -8.438 0.131 1.00 89.94 86 TRP A C 1
ATOM 741 O O . TRP A 1 86 ? 5.228 -9.190 -0.617 1.00 89.94 86 TRP A O 1
ATOM 751 N N . ASN A 1 87 ? 6.270 -8.797 1.334 1.00 86.81 87 ASN A N 1
ATOM 752 C CA . ASN A 1 87 ? 5.983 -10.062 1.979 1.00 86.81 87 ASN A CA 1
ATOM 753 C C . ASN A 1 87 ? 5.238 -9.807 3.306 1.00 86.81 87 ASN A C 1
ATOM 755 O O . ASN A 1 87 ? 5.119 -8.666 3.767 1.00 86.81 87 ASN A O 1
ATOM 759 N N . GLN A 1 88 ? 4.766 -10.874 3.955 1.00 86.06 88 GLN A N 1
ATOM 760 C CA . GLN A 1 88 ? 4.055 -10.779 5.232 1.00 86.06 88 GLN A CA 1
ATOM 761 C C . GLN A 1 88 ? 4.842 -9.972 6.274 1.00 86.06 88 GLN A C 1
ATOM 763 O O . GLN A 1 88 ? 4.266 -9.157 6.989 1.00 86.06 88 GLN A O 1
ATOM 768 N N . ARG A 1 89 ? 6.158 -10.180 6.375 1.00 87.25 89 ARG A N 1
ATOM 769 C CA . ARG A 1 89 ? 6.987 -9.479 7.357 1.00 87.25 89 ARG A CA 1
ATOM 770 C C . ARG A 1 89 ? 6.998 -7.976 7.088 1.00 87.25 89 ARG A C 1
ATOM 772 O O . ARG A 1 89 ? 6.807 -7.221 8.036 1.00 87.25 89 ARG A O 1
ATOM 779 N N . GLU A 1 90 ? 7.190 -7.547 5.844 1.00 90.38 90 GLU A N 1
ATOM 780 C CA . GLU A 1 90 ? 7.269 -6.118 5.517 1.00 90.38 90 GLU A CA 1
ATOM 781 C C . GLU A 1 90 ? 5.935 -5.399 5.739 1.00 90.38 90 GLU A C 1
ATOM 783 O O . GLU A 1 90 ? 5.907 -4.342 6.368 1.00 90.38 90 GLU A O 1
ATOM 788 N N . VAL A 1 91 ? 4.813 -6.015 5.355 1.00 90.88 91 VAL A N 1
ATOM 789 C CA . VAL A 1 91 ? 3.479 -5.448 5.622 1.00 90.88 91 VAL A CA 1
ATOM 790 C C . VAL A 1 91 ? 3.194 -5.366 7.119 1.00 90.88 91 VAL A C 1
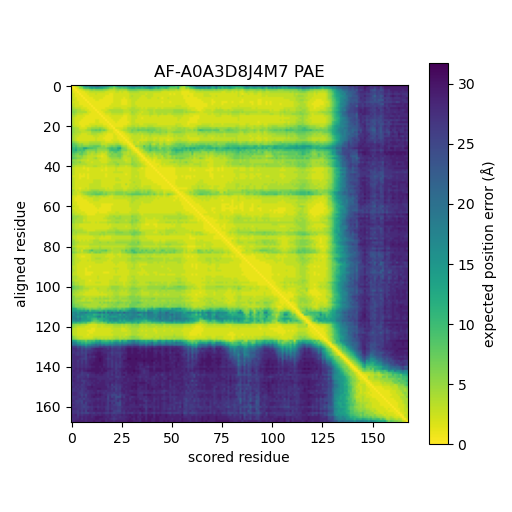ATOM 792 O O . VAL A 1 91 ? 2.724 -4.342 7.611 1.00 90.88 91 VAL A O 1
ATOM 795 N N . LEU A 1 92 ? 3.492 -6.422 7.879 1.00 90.06 92 LEU A N 1
ATOM 796 C CA . LEU A 1 92 ? 3.250 -6.419 9.322 1.00 90.06 92 LEU A CA 1
ATOM 797 C C . LEU A 1 92 ? 4.179 -5.461 10.075 1.00 90.06 92 LEU A C 1
ATOM 799 O O . LEU A 1 92 ? 3.758 -4.892 11.083 1.00 90.06 92 LEU A O 1
ATOM 803 N N . ASN A 1 93 ? 5.414 -5.275 9.604 1.00 90.38 93 ASN A N 1
ATOM 804 C CA . ASN A 1 93 ? 6.325 -4.266 10.136 1.00 90.38 93 ASN A CA 1
ATOM 805 C C . ASN A 1 93 ? 5.770 -2.861 9.889 1.00 90.38 93 ASN A C 1
ATOM 807 O O . ASN A 1 93 ? 5.616 -2.119 10.853 1.00 90.38 93 ASN A O 1
ATOM 811 N N . LEU A 1 94 ? 5.369 -2.552 8.651 1.00 93.44 94 LEU A N 1
ATOM 812 C CA . LEU A 1 94 ? 4.747 -1.273 8.300 1.00 93.44 94 LEU A CA 1
ATOM 813 C C . LEU A 1 94 ? 3.529 -0.978 9.186 1.00 93.44 94 LEU A C 1
ATOM 815 O O . LEU A 1 94 ? 3.453 0.074 9.813 1.00 93.44 94 LEU A O 1
ATOM 819 N N . LEU A 1 95 ? 2.590 -1.922 9.304 1.00 92.44 95 LEU A N 1
ATOM 820 C CA . LEU A 1 95 ? 1.393 -1.724 10.128 1.00 92.44 95 LEU A CA 1
ATOM 821 C C . LEU A 1 95 ? 1.725 -1.519 11.610 1.00 92.44 95 LEU A C 1
ATOM 823 O O . LEU A 1 95 ? 1.106 -0.684 12.270 1.00 92.44 95 LEU A O 1
ATOM 827 N N . ARG A 1 96 ? 2.720 -2.243 12.137 1.00 90.75 96 ARG A N 1
ATOM 828 C CA . ARG A 1 96 ? 3.194 -2.055 13.514 1.00 90.75 96 ARG A CA 1
ATOM 829 C C . ARG A 1 96 ? 3.795 -0.666 13.713 1.00 90.75 96 ARG A C 1
ATOM 831 O O . ARG A 1 96 ? 3.504 -0.044 14.731 1.00 90.75 96 ARG A O 1
ATOM 838 N N . ASP A 1 97 ? 4.591 -0.187 12.765 1.00 90.75 97 ASP A N 1
ATOM 839 C CA . ASP A 1 97 ? 5.244 1.123 12.844 1.00 90.75 97 ASP A CA 1
ATOM 840 C C . ASP A 1 97 ? 4.215 2.266 12.762 1.00 90.75 97 ASP A C 1
ATOM 842 O O . ASP A 1 97 ? 4.395 3.320 13.370 1.00 90.75 97 ASP A O 1
ATOM 846 N N . LEU A 1 98 ? 3.073 2.019 12.111 1.00 90.38 98 LEU A N 1
ATOM 847 C CA . LEU A 1 98 ? 1.906 2.908 12.126 1.00 90.38 98 LEU A CA 1
ATOM 848 C C . LEU A 1 98 ? 1.048 2.800 13.395 1.00 90.38 98 LEU A C 1
ATOM 850 O O . LEU A 1 98 ? 0.100 3.572 13.549 1.00 90.38 98 LEU A O 1
ATOM 854 N N . GLY A 1 99 ? 1.350 1.864 14.298 1.00 90.38 99 GLY A N 1
ATOM 855 C CA . GLY A 1 99 ? 0.551 1.597 15.495 1.00 90.38 99 GLY A CA 1
ATOM 856 C C . GLY A 1 99 ? -0.797 0.931 15.203 1.00 90.38 99 GLY A C 1
ATOM 857 O O . GLY A 1 99 ? -1.698 0.986 16.038 1.00 90.38 99 GLY A O 1
ATOM 858 N N . ILE A 1 100 ? -0.953 0.311 14.030 1.00 90.44 100 ILE A N 1
ATOM 859 C CA . ILE A 1 100 ? -2.193 -0.338 13.603 1.00 90.44 100 ILE A CA 1
ATOM 860 C C . ILE A 1 100 ? -2.168 -1.799 14.050 1.00 90.44 100 ILE A C 1
ATOM 862 O O . ILE A 1 100 ? -1.393 -2.623 13.554 1.00 90.44 100 ILE A O 1
ATOM 866 N N . ASP A 1 101 ? -3.058 -2.144 14.979 1.00 89.62 101 ASP A N 1
ATOM 867 C CA . ASP A 1 101 ? -3.324 -3.535 15.318 1.00 89.62 101 ASP A CA 1
ATOM 868 C C . ASP A 1 101 ? -4.591 -4.015 14.612 1.00 89.62 101 ASP A C 1
ATOM 870 O O . ASP A 1 101 ? -5.689 -3.553 14.909 1.00 89.62 101 ASP A O 1
ATOM 874 N N . ALA A 1 102 ? -4.436 -4.939 13.668 1.00 89.88 102 ALA A N 1
ATOM 875 C CA . ALA A 1 102 ? -5.521 -5.456 12.847 1.00 89.88 102 ALA A CA 1
ATOM 876 C C . ALA A 1 102 ? -5.301 -6.926 12.488 1.00 89.88 102 ALA A C 1
ATOM 878 O O . ALA A 1 102 ? -4.175 -7.443 12.535 1.00 89.88 102 ALA A O 1
ATOM 879 N N . LYS A 1 103 ? -6.392 -7.581 12.095 1.00 92.12 103 LYS A N 1
ATOM 880 C CA . LYS A 1 103 ? -6.360 -8.825 11.327 1.00 92.12 103 LYS A CA 1
ATOM 881 C C . LYS A 1 103 ? -6.095 -8.479 9.870 1.00 92.12 103 LYS A C 1
ATOM 883 O O . LYS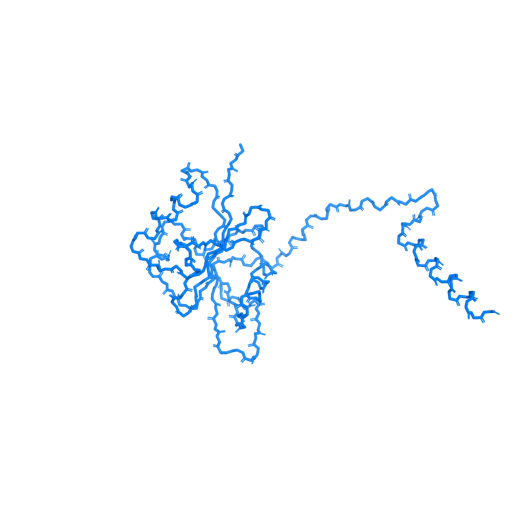 A 1 103 ? -6.718 -7.557 9.366 1.00 92.12 103 LYS A O 1
ATOM 888 N N . VAL A 1 104 ? -5.188 -9.185 9.204 1.00 91.75 104 VAL A N 1
ATOM 889 C CA . VAL A 1 104 ? -4.829 -8.882 7.806 1.00 91.75 104 VAL A CA 1
ATOM 890 C C . VAL A 1 104 ? -5.084 -10.101 6.934 1.00 91.75 104 VAL A C 1
ATOM 892 O O . VAL A 1 104 ? -4.677 -11.199 7.309 1.00 91.75 104 VAL A O 1
ATOM 895 N N . VAL A 1 105 ? -5.742 -9.912 5.796 1.00 92.38 105 VAL A N 1
ATOM 896 C CA . VAL A 1 105 ? -6.139 -10.962 4.848 1.00 92.38 105 VAL A CA 1
ATOM 897 C C . VAL A 1 105 ? -5.518 -10.668 3.471 1.00 92.38 105 VAL A C 1
ATOM 899 O O . VAL A 1 105 ? -5.492 -9.503 3.083 1.00 92.38 105 VAL A O 1
ATOM 902 N N . ASP A 1 106 ? -4.992 -11.661 2.736 1.00 91.31 106 ASP A N 1
ATOM 903 C CA . ASP A 1 106 ? -4.625 -11.442 1.313 1.00 91.31 106 ASP A CA 1
ATOM 904 C C . ASP A 1 106 ? -5.836 -11.289 0.388 1.00 91.31 106 ASP A C 1
ATOM 906 O O . ASP A 1 106 ? -6.983 -11.575 0.728 1.00 91.31 106 ASP A O 1
ATOM 910 N N . SER A 1 107 ? -5.499 -10.944 -0.853 1.00 89.75 107 SER A N 1
ATOM 911 C CA . SER A 1 107 ? -6.255 -11.097 -2.088 1.00 89.75 107 SER A CA 1
ATOM 912 C C . SER A 1 107 ? -6.994 -12.432 -2.232 1.00 89.75 107 SER A C 1
ATOM 914 O O . SER A 1 107 ? -8.025 -12.474 -2.897 1.00 89.75 107 SER A O 1
ATOM 916 N N . ARG A 1 108 ? -6.526 -13.519 -1.601 1.00 88.94 108 ARG A N 1
ATOM 917 C CA . ARG A 1 108 ? -7.119 -14.867 -1.691 1.00 88.94 108 ARG A CA 1
ATOM 918 C C . ARG A 1 108 ? -7.955 -15.260 -0.473 1.00 88.94 108 ARG A C 1
ATOM 920 O O . ARG A 1 108 ? -8.453 -16.384 -0.417 1.00 88.94 108 ARG A O 1
ATOM 927 N N . GLY A 1 109 ? -8.135 -14.367 0.498 1.00 87.69 109 GLY A N 1
ATOM 928 C CA . GLY A 1 109 ? -8.913 -14.639 1.707 1.00 87.69 109 GLY A CA 1
ATOM 929 C C . GLY A 1 109 ? -8.151 -15.357 2.833 1.00 87.69 109 GLY A C 1
ATOM 930 O O . GLY A 1 109 ? -8.751 -15.712 3.848 1.00 87.69 109 GLY A O 1
ATOM 931 N N . LYS A 1 110 ? -6.840 -15.575 2.704 1.00 87.81 110 LYS A N 1
ATOM 932 C CA . LYS A 1 110 ? -5.972 -16.175 3.723 1.00 87.81 110 LYS A CA 1
ATOM 933 C C . LYS A 1 110 ? -5.570 -15.149 4.781 1.00 87.81 110 LYS A C 1
ATOM 935 O O . LYS A 1 110 ? -5.038 -14.081 4.485 1.00 87.81 110 LYS A O 1
ATOM 940 N N . LEU A 1 111 ? -5.767 -15.519 6.045 1.00 86.25 111 LEU A N 1
ATOM 941 C CA . LEU A 1 111 ? -5.391 -14.712 7.205 1.00 86.25 111 LEU A CA 1
ATOM 942 C C . LEU A 1 111 ? -3.870 -14.744 7.449 1.00 86.25 111 LEU A C 1
ATOM 944 O O . LEU A 1 111 ? -3.283 -15.809 7.635 1.00 86.25 111 LEU A O 1
ATOM 948 N N . LEU A 1 112 ? -3.249 -13.567 7.514 1.00 78.50 112 LEU A N 1
ATOM 949 C CA . LEU A 1 112 ? -1.814 -13.358 7.753 1.00 78.50 112 LEU A CA 1
ATOM 950 C C . LEU A 1 112 ? -1.429 -13.167 9.210 1.00 78.50 112 LEU A C 1
ATOM 952 O O . LEU A 1 112 ? -0.392 -13.636 9.675 1.00 78.50 112 LEU A O 1
ATOM 956 N N . LYS A 1 113 ? -2.223 -12.362 9.904 1.00 76.06 113 LYS A N 1
ATOM 957 C CA . LYS A 1 113 ? -2.018 -11.993 11.296 1.00 76.06 113 LYS A CA 1
ATOM 958 C C . LYS A 1 113 ? -3.364 -12.095 11.969 1.00 76.06 113 LYS A C 1
ATOM 960 O O . LYS A 1 113 ? -4.309 -11.420 11.570 1.00 76.06 113 LYS A O 1
ATOM 965 N N . ASP A 1 114 ? -3.423 -12.920 13.002 1.00 71.25 114 ASP A N 1
ATOM 966 C CA . ASP A 1 114 ? -4.553 -12.956 13.914 1.00 71.25 114 ASP A CA 1
ATOM 967 C C . ASP A 1 114 ? -4.247 -12.034 15.099 1.00 71.25 114 ASP A C 1
ATOM 969 O O . ASP A 1 114 ? -3.529 -12.411 16.030 1.00 71.25 114 ASP A O 1
ATOM 973 N N . SER A 1 115 ? -4.753 -10.798 15.062 1.00 74.31 115 SER A N 1
ATOM 974 C CA . SER A 1 115 ? -4.877 -10.030 16.299 1.00 74.31 115 SER A CA 1
ATOM 975 C C . SER A 1 115 ? -6.165 -10.445 17.001 1.00 74.31 115 SER A C 1
ATOM 977 O O . SER A 1 115 ? -7.260 -10.008 16.647 1.00 74.31 115 SER A O 1
ATOM 979 N N . LYS A 1 116 ? -6.028 -11.265 18.048 1.00 67.12 116 LYS A N 1
ATOM 980 C CA . LYS A 1 116 ? -7.154 -11.719 18.883 1.00 67.12 116 LYS A CA 1
ATOM 981 C C . LYS A 1 116 ? -7.865 -10.586 19.632 1.00 67.12 116 LYS A C 1
ATOM 983 O O . LYS A 1 116 ? -8.937 -10.812 20.181 1.00 67.12 116 LYS A O 1
ATOM 988 N N . LYS A 1 117 ? -7.253 -9.401 19.705 1.00 73.94 117 LYS A N 1
ATOM 989 C CA . LYS A 1 117 ? -7.763 -8.247 20.459 1.00 73.94 117 LYS A CA 1
ATOM 990 C C . LYS A 1 117 ? -8.355 -7.155 19.571 1.00 73.94 117 LYS A C 1
ATOM 992 O O . LYS A 1 117 ? -9.067 -6.306 20.094 1.00 73.94 117 LYS A O 1
ATOM 997 N N . SER A 1 118 ? -8.070 -7.169 18.270 1.00 77.25 118 SER A N 1
ATOM 998 C CA . SER A 1 118 ? -8.543 -6.135 17.355 1.00 77.25 118 SER A CA 1
ATOM 999 C C . SER A 1 118 ? -9.829 -6.545 16.640 1.00 77.25 118 SER A C 1
ATOM 1001 O O . SER A 1 118 ? -9.961 -7.673 16.156 1.00 77.25 118 SER A O 1
ATOM 1003 N N . SER A 1 119 ? -10.770 -5.604 16.558 1.00 84.06 119 SER A N 1
ATOM 1004 C CA . SER A 1 119 ? -11.954 -5.689 15.699 1.00 84.06 119 SER A CA 1
ATOM 1005 C C . SER A 1 119 ? -11.684 -5.211 14.269 1.00 84.06 119 SER A C 1
ATOM 1007 O O . SER A 1 119 ? -12.530 -5.420 13.405 1.00 84.06 119 SER A O 1
ATOM 1009 N N . LEU A 1 120 ? -10.535 -4.575 14.012 1.00 90.50 120 LEU A N 1
ATOM 1010 C CA . LEU A 1 120 ? -10.174 -4.069 12.692 1.00 90.50 120 LEU A CA 1
ATOM 1011 C C . LEU A 1 120 ? -9.684 -5.218 11.804 1.00 90.50 120 LEU A C 1
ATOM 1013 O O . LEU A 1 120 ? -8.767 -5.959 12.173 1.00 90.50 120 LEU A O 1
ATOM 1017 N N . GLN A 1 121 ? -10.286 -5.339 10.625 1.00 93.69 121 GLN A N 1
ATOM 1018 C CA . GLN A 1 121 ? -9.857 -6.249 9.572 1.00 93.69 121 GLN A CA 1
ATOM 1019 C C . GLN A 1 121 ? -9.392 -5.435 8.368 1.00 93.69 121 GLN A C 1
ATOM 1021 O O . GLN A 1 121 ? -10.118 -4.576 7.880 1.00 93.69 121 GLN A O 1
ATOM 1026 N N . LEU A 1 122 ? -8.183 -5.732 7.910 1.00 95.56 122 LEU A N 1
ATOM 1027 C CA . LEU A 1 122 ? -7.573 -5.179 6.715 1.00 95.56 122 LEU A CA 1
ATOM 1028 C C . LEU A 1 122 ? -7.446 -6.269 5.658 1.00 95.56 122 LEU A C 1
ATOM 1030 O O . LEU A 1 122 ? -7.198 -7.440 5.959 1.00 95.56 122 LEU A O 1
ATOM 1034 N N . TYR A 1 123 ? -7.558 -5.851 4.415 1.00 95.25 123 TYR A N 1
ATOM 1035 C CA . TYR A 1 123 ? -7.297 -6.632 3.224 1.00 95.25 123 TYR A CA 1
ATOM 1036 C C . TYR A 1 123 ? -6.019 -6.117 2.577 1.00 95.25 123 TYR A C 1
ATOM 1038 O O . TYR A 1 123 ? -5.631 -4.969 2.786 1.00 95.25 123 TYR A O 1
ATOM 1046 N N . SER A 1 124 ? -5.358 -6.963 1.801 1.00 94.94 124 SER A N 1
ATOM 1047 C CA . SER A 1 124 ? -4.209 -6.576 0.998 1.00 94.94 124 SER A CA 1
ATOM 1048 C C . SER A 1 124 ? -4.271 -7.236 -0.364 1.00 94.94 124 SER A C 1
ATOM 1050 O O . SER A 1 124 ? -4.768 -8.348 -0.484 1.00 94.94 124 SER A O 1
ATOM 1052 N N . ASN A 1 125 ? -3.739 -6.587 -1.393 1.00 95.06 125 ASN A N 1
ATOM 1053 C CA . ASN A 1 125 ? -3.701 -7.153 -2.737 1.00 95.06 125 ASN A CA 1
ATOM 1054 C C . ASN A 1 125 ? -2.574 -8.176 -2.930 1.00 95.06 125 ASN A C 1
ATOM 1056 O O . ASN A 1 125 ? -2.464 -8.777 -3.992 1.00 95.06 125 ASN A O 1
ATOM 1060 N N . ILE A 1 126 ? -1.714 -8.385 -1.936 1.00 91.88 126 ILE A N 1
ATOM 1061 C CA . ILE A 1 126 ? -0.583 -9.297 -2.083 1.00 91.88 126 ILE A CA 1
ATOM 1062 C C . ILE A 1 126 ? -1.077 -10.739 -2.150 1.00 91.88 126 ILE A C 1
ATOM 1064 O O . ILE A 1 126 ? -1.994 -11.126 -1.428 1.00 91.88 126 ILE A O 1
ATOM 1068 N N . VAL A 1 127 ? -0.474 -11.537 -3.026 1.00 88.06 127 VAL A N 1
ATOM 1069 C CA . VAL A 1 127 ? -0.670 -12.984 -3.076 1.00 88.06 127 VAL A CA 1
ATOM 1070 C C . VAL A 1 127 ? 0.380 -13.652 -2.206 1.00 88.06 127 VAL A C 1
ATOM 1072 O O . VAL A 1 127 ? 1.571 -13.633 -2.523 1.00 88.06 127 VAL A O 1
ATOM 1075 N N . TRP A 1 128 ? -0.051 -14.313 -1.136 1.00 74.69 128 TRP A N 1
ATOM 1076 C CA . TRP A 1 128 ? 0.872 -15.084 -0.314 1.00 74.69 128 TRP A CA 1
ATOM 1077 C C . TRP A 1 128 ? 1.148 -16.441 -0.952 1.00 74.69 128 TRP A C 1
ATOM 1079 O O . TRP A 1 128 ? 0.283 -17.317 -1.015 1.00 74.69 128 TRP A O 1
ATOM 1089 N N . SER A 1 129 ? 2.385 -16.651 -1.392 1.00 65.75 129 SER A N 1
ATOM 1090 C CA . SER A 1 129 ? 2.877 -17.992 -1.676 1.00 65.75 129 SER A CA 1
ATOM 1091 C C . SER A 1 129 ? 3.184 -18.704 -0.353 1.00 65.75 129 SER A C 1
ATOM 1093 O O . SER A 1 129 ? 3.864 -18.183 0.526 1.00 65.75 129 SER A O 1
ATOM 1095 N N . GLU A 1 130 ? 2.699 -19.938 -0.193 1.00 58.66 130 GLU A N 1
ATOM 1096 C CA . GLU A 1 130 ? 3.094 -20.802 0.939 1.00 58.66 130 GLU A CA 1
ATOM 1097 C C . GLU A 1 130 ? 4.578 -21.192 0.877 1.00 58.66 130 GLU A C 1
ATOM 1099 O O . GLU A 1 130 ? 5.167 -21.663 1.849 1.00 58.66 130 GLU A O 1
ATOM 1104 N N . PHE A 1 131 ? 5.199 -20.944 -0.275 1.00 45.31 131 PHE A N 1
ATOM 1105 C CA . PHE A 1 131 ? 6.621 -21.066 -0.484 1.00 45.31 131 PHE A CA 1
ATOM 1106 C C . PHE A 1 131 ? 7.307 -19.779 -0.054 1.00 45.31 131 PHE A C 1
ATOM 1108 O O . PHE A 1 131 ? 7.509 -18.858 -0.842 1.00 45.31 131 PHE A O 1
ATOM 1115 N N . ILE A 1 132 ? 7.767 -19.782 1.193 1.00 43.25 132 ILE A N 1
ATOM 1116 C CA . ILE A 1 132 ? 8.986 -19.069 1.555 1.00 43.25 132 ILE A CA 1
ATOM 1117 C C . ILE A 1 132 ? 10.077 -19.629 0.631 1.00 43.25 132 ILE A C 1
ATOM 1119 O O . ILE A 1 132 ? 10.755 -20.603 0.968 1.00 43.25 132 ILE A O 1
ATOM 1123 N N . GLN A 1 133 ? 10.269 -19.036 -0.550 1.00 41.16 133 GLN A N 1
ATOM 1124 C CA . GLN A 1 133 ? 11.622 -18.971 -1.065 1.00 41.16 133 GLN A CA 1
ATOM 1125 C C . GLN A 1 133 ? 12.355 -18.172 -0.003 1.00 41.16 133 GLN A C 1
ATOM 1127 O O . GLN A 1 133 ? 12.127 -16.976 0.174 1.00 41.16 133 GLN A O 1
ATOM 1132 N N . GLN A 1 134 ? 13.132 -18.890 0.811 1.00 40.09 134 GLN A N 1
ATOM 1133 C CA . GLN A 1 134 ? 14.091 -18.266 1.703 1.00 40.09 134 GLN A CA 1
ATOM 1134 C C . GLN A 1 134 ? 14.764 -17.169 0.881 1.00 40.09 134 GLN A C 1
ATOM 1136 O O . GLN A 1 134 ? 15.145 -17.479 -0.255 1.00 40.09 134 GLN A O 1
ATOM 1141 N N . PRO A 1 135 ? 14.903 -15.931 1.397 1.00 39.03 135 PRO A N 1
ATOM 1142 C CA . PRO A 1 135 ? 15.757 -14.961 0.730 1.00 39.03 135 PRO A CA 1
ATOM 1143 C C . PRO A 1 135 ? 17.038 -15.716 0.442 1.00 39.03 135 PRO A C 1
ATOM 1145 O O . PRO A 1 135 ? 17.583 -16.331 1.368 1.00 39.03 135 PRO A O 1
ATOM 1148 N N . SER A 1 136 ? 17.390 -15.819 -0.844 1.00 38.28 136 SER A N 1
ATOM 1149 C CA . SER A 1 136 ? 18.537 -16.584 -1.305 1.00 38.28 136 SER A CA 1
ATOM 1150 C C . SER A 1 136 ? 19.644 -16.286 -0.320 1.00 38.28 136 SER A C 1
ATOM 1152 O O . SER A 1 136 ? 20.073 -15.133 -0.230 1.00 38.28 136 SER A O 1
ATOM 1154 N N . LYS A 1 137 ? 20.012 -17.273 0.508 1.00 40.88 137 LYS A N 1
ATOM 1155 C CA . LYS A 1 137 ? 21.162 -17.117 1.378 1.00 40.88 137 LYS A CA 1
ATOM 1156 C C . LYS A 1 137 ? 22.279 -16.845 0.390 1.00 40.88 137 LYS A C 1
ATOM 1158 O O . LYS A 1 137 ? 22.766 -17.775 -0.253 1.00 40.88 137 LYS A O 1
ATOM 1163 N N . GLN A 1 138 ? 22.676 -15.581 0.251 1.00 42.28 138 GLN A N 1
ATOM 1164 C CA . GLN A 1 138 ? 24.073 -15.293 0.035 1.00 42.28 138 GLN A CA 1
ATOM 1165 C C . GLN A 1 138 ? 24.739 -16.164 1.085 1.00 42.28 138 GLN A C 1
ATOM 1167 O O . GLN A 1 138 ? 24.492 -15.995 2.280 1.00 42.28 138 GLN A O 1
ATOM 1172 N N . LYS A 1 139 ? 25.385 -17.240 0.626 1.00 41.47 139 LYS A N 1
ATOM 1173 C CA . LYS A 1 139 ? 26.190 -18.084 1.488 1.00 41.47 139 LYS A CA 1
ATOM 1174 C C . LYS A 1 139 ? 27.099 -17.093 2.192 1.00 41.47 139 LYS A C 1
ATOM 1176 O O . LYS A 1 139 ? 28.002 -16.561 1.552 1.00 41.47 139 LYS A O 1
ATOM 1181 N N . GLU A 1 140 ? 26.835 -16.807 3.465 1.00 43.56 140 GLU A N 1
ATOM 1182 C CA . GLU A 1 140 ? 27.881 -16.315 4.338 1.00 43.56 140 GLU A CA 1
ATOM 1183 C C . GLU A 1 140 ? 28.987 -17.341 4.162 1.00 43.56 140 GLU A C 1
ATOM 1185 O O . GLU A 1 140 ? 28.842 -18.518 4.513 1.00 43.56 140 GLU A O 1
ATOM 1190 N N . VAL A 1 141 ? 30.044 -16.927 3.473 1.00 45.66 141 VAL A N 1
ATOM 1191 C CA . VAL A 1 141 ? 31.279 -17.677 3.431 1.00 45.66 141 VAL A CA 1
ATOM 1192 C C . VAL A 1 141 ? 31.737 -17.659 4.878 1.00 45.66 141 VAL A C 1
ATOM 1194 O O . VAL A 1 141 ? 32.303 -16.682 5.357 1.00 45.66 141 VAL A O 1
ATOM 1197 N N . ILE A 1 142 ? 31.390 -18.708 5.621 1.00 50.69 142 ILE A N 1
ATOM 1198 C CA . ILE A 1 142 ? 31.967 -18.953 6.931 1.00 50.69 142 ILE A CA 1
ATOM 1199 C C . ILE A 1 142 ? 33.416 -19.306 6.621 1.00 50.69 142 ILE A C 1
ATOM 1201 O O . ILE A 1 142 ? 33.727 -20.468 6.358 1.00 50.69 142 ILE A O 1
ATOM 1205 N N . CYS A 1 143 ? 34.276 -18.289 6.562 1.00 49.50 143 CYS A N 1
ATOM 1206 C CA . CYS A 1 143 ? 35.715 -18.455 6.490 1.00 49.50 143 CYS A CA 1
ATOM 1207 C C . CYS A 1 143 ? 36.108 -19.217 7.753 1.00 49.50 143 CYS A C 1
ATOM 1209 O O . CYS A 1 143 ? 36.149 -18.656 8.849 1.00 49.50 143 CYS A O 1
ATOM 1211 N N . LYS A 1 144 ? 36.259 -20.530 7.613 1.00 66.81 144 LYS A N 1
ATOM 1212 C CA . LYS A 1 144 ? 36.901 -21.353 8.621 1.00 66.81 144 LYS A CA 1
ATOM 1213 C C . LYS A 1 144 ? 38.403 -21.132 8.481 1.00 66.81 144 LYS A C 1
ATOM 1215 O O . LYS A 1 144 ? 38.881 -21.013 7.355 1.00 66.81 144 LYS A O 1
ATOM 1220 N N . ASP A 1 145 ? 39.114 -21.041 9.596 1.00 73.75 145 ASP A N 1
ATOM 1221 C CA . ASP A 1 145 ? 40.576 -21.117 9.572 1.00 73.75 145 ASP A CA 1
ATOM 1222 C C . ASP A 1 145 ? 41.043 -22.516 9.121 1.00 73.75 145 ASP A C 1
ATOM 1224 O O . ASP A 1 145 ? 40.228 -23.421 8.906 1.00 73.75 145 ASP A O 1
ATOM 1228 N N . ASP A 1 146 ? 42.357 -22.700 8.973 1.00 73.75 146 ASP A N 1
ATOM 1229 C CA . ASP A 1 146 ? 42.966 -23.979 8.578 1.00 73.75 146 ASP A CA 1
ATOM 1230 C C . ASP A 1 146 ? 42.634 -25.128 9.558 1.00 73.75 146 ASP A C 1
ATOM 1232 O O . ASP A 1 146 ? 42.756 -26.304 9.218 1.00 73.75 146 ASP A O 1
ATOM 1236 N N . GLU A 1 147 ? 42.141 -24.805 10.760 1.00 74.19 147 GLU A N 1
ATOM 1237 C CA . GLU A 1 147 ? 41.668 -25.752 11.776 1.00 74.19 147 GLU A CA 1
ATOM 1238 C C . GLU A 1 147 ? 40.145 -25.989 11.733 1.00 74.19 147 GLU A C 1
ATOM 1240 O O . GLU A 1 147 ? 39.568 -26.686 12.581 1.00 74.19 147 GLU A O 1
ATOM 1245 N N . GLY A 1 148 ? 39.454 -25.427 10.741 1.00 76.62 148 GLY A N 1
ATOM 1246 C CA . GLY A 1 148 ? 38.024 -25.608 10.538 1.00 76.62 148 GLY A CA 1
ATOM 1247 C C . GLY A 1 148 ? 37.136 -24.787 11.483 1.00 76.62 148 GLY A C 1
ATOM 1248 O O . GLY A 1 148 ? 35.930 -25.067 11.558 1.00 76.62 148 GLY A O 1
ATOM 1249 N N . LYS A 1 149 ? 37.676 -23.803 12.216 1.00 78.81 149 LYS A N 1
ATOM 1250 C CA . LYS A 1 149 ? 36.941 -23.001 13.208 1.00 78.81 149 LYS A CA 1
ATOM 1251 C C . LYS A 1 149 ? 36.422 -21.702 12.606 1.00 78.81 149 LYS A C 1
ATOM 1253 O O . LYS A 1 149 ? 37.108 -21.016 11.861 1.00 78.81 149 LYS A O 1
ATOM 1258 N N . SER A 1 150 ? 35.180 -21.354 12.941 1.00 76.25 150 SER A N 1
ATOM 1259 C CA . SER A 1 150 ? 34.557 -20.094 12.523 1.00 76.25 150 SER A CA 1
ATOM 1260 C C . SER A 1 150 ? 34.809 -18.972 13.540 1.00 76.25 150 SER A C 1
ATOM 1262 O O . SER A 1 150 ? 35.034 -19.258 14.719 1.00 76.25 150 SER A O 1
ATOM 1264 N N . PRO A 1 151 ? 34.674 -17.688 13.158 1.00 71.69 151 PRO A N 1
ATOM 1265 C CA . PRO A 1 151 ? 34.755 -16.571 14.107 1.00 71.69 151 PRO A CA 1
ATOM 1266 C C . PRO A 1 151 ? 33.804 -16.713 15.310 1.00 71.69 151 PRO A C 1
ATOM 1268 O O . PRO A 1 151 ? 34.151 -16.370 16.440 1.00 71.69 151 PRO A O 1
ATOM 1271 N N . ALA A 1 152 ? 32.621 -17.298 15.095 1.00 69.62 152 ALA A N 1
ATOM 1272 C CA . ALA A 1 152 ? 31.674 -17.603 16.164 1.00 69.62 152 ALA A CA 1
ATOM 1273 C C . ALA A 1 152 ? 32.221 -18.643 17.159 1.00 69.62 152 ALA A C 1
ATOM 1275 O O . ALA A 1 152 ? 32.020 -18.501 18.364 1.00 69.62 152 ALA A O 1
ATOM 1276 N N . TRP A 1 153 ? 32.947 -19.661 16.684 1.00 82.25 153 TRP A N 1
ATOM 1277 C CA . TRP A 1 153 ? 33.587 -20.655 17.550 1.00 82.25 153 TRP A CA 1
ATOM 1278 C C . TRP A 1 153 ? 34.587 -19.993 18.510 1.00 82.25 153 TRP A C 1
ATOM 1280 O O . TRP A 1 153 ? 34.521 -20.222 19.719 1.00 82.25 153 TRP A O 1
ATOM 1290 N N . TRP A 1 154 ? 35.429 -19.089 17.997 1.00 76.75 154 TRP A N 1
ATOM 1291 C CA . TRP A 1 154 ? 36.391 -18.328 18.803 1.00 76.75 154 TRP A CA 1
ATOM 1292 C C . TRP A 1 154 ? 35.720 -17.447 19.862 1.00 76.75 154 TRP A C 1
ATOM 1294 O O . TRP A 1 154 ? 36.185 -17.383 21.003 1.00 76.75 154 TRP A O 1
ATOM 1304 N N . TYR A 1 155 ? 34.596 -16.810 19.524 1.00 73.44 155 TYR A N 1
ATOM 1305 C CA . TYR A 1 155 ? 33.821 -16.015 20.477 1.00 73.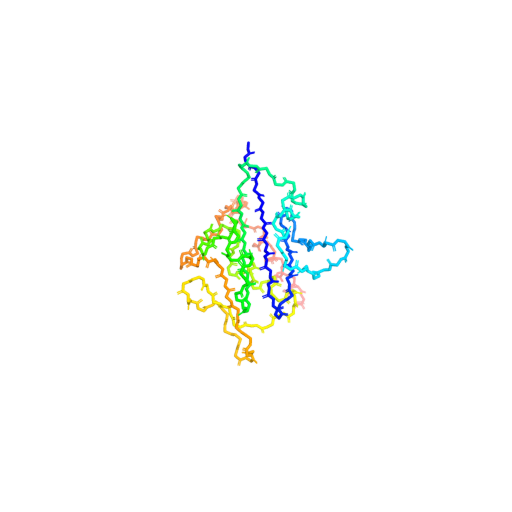44 155 TYR A CA 1
ATOM 1306 C C . TYR A 1 155 ? 33.343 -16.850 21.678 1.00 73.44 155 TYR A C 1
ATOM 1308 O O . TYR A 1 155 ? 33.505 -16.441 22.834 1.00 73.44 155 TYR A O 1
ATOM 1316 N N . PHE A 1 156 ? 32.781 -18.036 21.427 1.00 79.56 156 PHE A N 1
ATOM 1317 C CA . PHE A 1 156 ? 32.278 -18.904 22.495 1.00 79.56 156 PHE A CA 1
ATOM 1318 C C . PHE A 1 156 ? 33.400 -19.530 23.325 1.00 79.56 156 PHE A C 1
ATOM 1320 O O . PHE A 1 156 ? 33.275 -19.604 24.550 1.00 79.56 156 PHE A O 1
ATOM 1327 N N . GLU A 1 157 ? 34.508 -19.918 22.696 1.00 82.94 157 GLU A N 1
ATOM 1328 C CA . GLU A 1 157 ? 35.655 -20.486 23.405 1.00 82.94 157 GLU A CA 1
ATOM 1329 C C . GLU A 1 157 ? 36.326 -19.449 24.323 1.00 82.94 157 GLU A C 1
ATOM 1331 O O . GLU A 1 157 ? 36.640 -19.748 25.479 1.00 82.94 157 GLU A O 1
ATOM 1336 N N . ASN A 1 158 ? 36.442 -18.193 23.877 1.00 76.38 158 ASN A N 1
ATOM 1337 C CA . ASN A 1 158 ? 36.934 -17.100 24.720 1.00 76.38 158 ASN A CA 1
ATOM 1338 C C . ASN A 1 158 ? 36.017 -16.837 25.921 1.00 76.38 158 ASN A C 1
ATOM 1340 O O . ASN A 1 158 ? 36.499 -16.733 27.051 1.00 76.38 158 ASN A O 1
ATOM 1344 N N . LYS A 1 159 ? 34.693 -16.813 25.716 1.00 76.69 159 LYS A N 1
ATOM 1345 C CA . LYS A 1 159 ? 33.718 -16.693 26.815 1.00 76.69 159 LYS A CA 1
ATOM 1346 C C . LYS A 1 159 ? 33.804 -17.853 27.808 1.00 76.69 159 LYS A C 1
ATOM 1348 O O . LYS A 1 159 ? 33.583 -17.643 29.002 1.00 76.69 159 LYS A O 1
ATOM 1353 N N . ARG A 1 160 ? 34.096 -19.070 27.340 1.00 79.00 160 ARG A N 1
ATOM 1354 C CA . ARG A 1 160 ? 34.267 -20.255 28.194 1.00 79.00 160 ARG A CA 1
ATOM 1355 C C . ARG A 1 160 ? 35.508 -20.116 29.077 1.00 79.00 160 ARG A C 1
ATOM 1357 O O . ARG A 1 160 ? 35.384 -20.199 30.298 1.00 79.00 160 ARG A O 1
ATOM 1364 N N . ARG A 1 161 ? 36.654 -19.765 28.483 1.00 76.69 161 ARG A N 1
ATOM 1365 C CA . ARG A 1 161 ? 37.914 -19.510 29.207 1.00 76.69 161 ARG A CA 1
ATOM 1366 C C . ARG A 1 161 ? 37.806 -18.367 30.217 1.00 76.69 161 ARG A C 1
ATOM 1368 O O . ARG A 1 161 ? 38.372 -18.448 31.304 1.00 76.69 161 ARG A O 1
ATOM 1375 N N . GLU A 1 162 ? 37.077 -17.300 29.889 1.00 73.62 162 GLU A N 1
ATOM 1376 C CA . GLU A 1 162 ? 36.877 -16.166 30.802 1.00 73.62 162 GLU A CA 1
ATOM 1377 C C . GLU A 1 162 ? 36.063 -16.565 32.046 1.00 73.62 162 GLU A C 1
ATOM 1379 O O . GLU A 1 162 ? 36.359 -16.128 33.157 1.00 73.62 162 GLU A O 1
ATOM 1384 N N . ARG A 1 163 ? 35.062 -17.440 31.885 1.00 74.94 163 ARG A N 1
ATOM 1385 C CA . ARG A 1 163 ? 34.268 -17.965 33.010 1.00 74.94 163 ARG A CA 1
ATOM 1386 C C . ARG A 1 163 ? 35.072 -18.896 33.907 1.00 74.94 163 ARG A C 1
ATOM 1388 O O . ARG A 1 163 ? 34.889 -18.852 35.118 1.00 74.94 163 ARG A O 1
ATOM 1395 N N . GLU A 1 164 ? 35.940 -19.715 33.327 1.00 73.81 164 GLU A N 1
ATOM 1396 C CA . GLU A 1 164 ? 36.829 -20.604 34.081 1.00 73.81 164 GLU A CA 1
ATOM 1397 C C . GLU A 1 164 ? 37.852 -19.795 34.893 1.00 73.81 164 GLU A C 1
ATOM 1399 O O . GLU A 1 164 ? 38.024 -20.062 36.077 1.00 73.81 164 GLU A O 1
ATOM 1404 N N . ARG A 1 165 ? 38.413 -18.714 34.326 1.00 71.75 165 ARG A N 1
ATOM 1405 C CA . ARG A 1 165 ? 39.285 -17.772 35.059 1.00 71.75 165 ARG A CA 1
ATOM 1406 C C . ARG A 1 165 ? 38.601 -17.011 36.191 1.00 71.75 165 ARG A C 1
ATOM 1408 O O . ARG A 1 165 ? 39.277 -16.569 37.103 1.00 71.75 165 ARG A O 1
ATOM 1415 N N . ARG A 1 166 ? 37.284 -16.806 36.123 1.00 66.12 166 ARG A N 1
ATOM 1416 C CA . ARG A 1 166 ? 36.516 -16.180 37.216 1.00 66.12 166 ARG A CA 1
ATOM 1417 C C . ARG A 1 166 ? 36.123 -17.165 38.320 1.00 66.12 166 ARG A C 1
ATOM 1419 O O . ARG A 1 166 ? 35.564 -16.734 39.322 1.00 66.12 166 ARG A O 1
ATOM 1426 N N . ARG A 1 167 ? 36.328 -18.469 38.108 1.00 61.75 167 ARG A N 1
ATOM 1427 C CA . ARG A 1 167 ? 35.935 -19.540 39.037 1.00 61.75 167 ARG A CA 1
ATOM 1428 C C . ARG A 1 167 ? 37.115 -20.253 39.702 1.00 61.75 167 ARG A C 1
ATOM 1430 O O . ARG A 1 167 ? 36.859 -21.030 40.617 1.00 61.75 167 ARG A O 1
ATOM 1437 N N . GLY A 1 168 ? 38.343 -20.025 39.242 1.00 52.94 168 GLY A N 1
ATOM 1438 C CA . GLY A 1 168 ? 39.580 -20.450 39.906 1.00 52.94 168 GLY A CA 1
ATOM 1439 C C . GLY A 1 168 ? 40.253 -19.266 40.572 1.00 52.94 168 GLY A C 1
ATOM 1440 O O . GLY A 1 168 ? 40.854 -19.485 41.641 1.00 52.94 168 GLY A O 1
#

=== Feature glossary ===
Key to the feature types in this record:

Secondary structure (8-state, DSSP). Secondary structure is the local, repeating backbone conformation. DSSP classifies it into eight states by reading the hydrogen-bond network: three helix types (H, G, I), two β types (E, B), two non-regular types (T, S), and unstructured coil (-).

Backbone torsions (φ/ψ). Backbone dihedral angles. Every residue except chain termini has a φ (preceding-C → N → Cα → C) and a ψ (N → Cα → C → next-N). They are reported in degrees following the IUPAC sign convention. Secondary structure is essentially a statement about which (φ, ψ) basin each residue occupies.

Predicted aligned error. Predicted Aligned Error (PAE) is an AlphaFold confidence matrix: entry (i, j) is the expected error in the position of residue j, in ångströms, when the prediction is superimposed on the true structure at residue i. Low PAE within a block of residues means that block is internally rigid and well-predicted; high PAE between two blocks means their relative placement is uncertain even if each block individually is confident.

B-factor. B-factor (Debye–Waller factor) reflects atomic displacement in the crystal lattice. It is an experimental observable (units Å²), not a prediction; low values mean the atom is pinned down, high values mean it moves or is heterogeneous across the crystal.

Secondary structure (3-state, P-SEA). Three-state secondary structure (P-SEA) collapses the eight DSSP classes into helix (a), strand (b), and coil (c). P-SEA assigns these from Cα geometry alone — distances and angles — without requiring backbone oxygens, so it works on any Cα trace.

Sequence. Primary structure: the covalent order of the twenty standard amino acids along the backbone. Two proteins with the same sequence will (almost always) 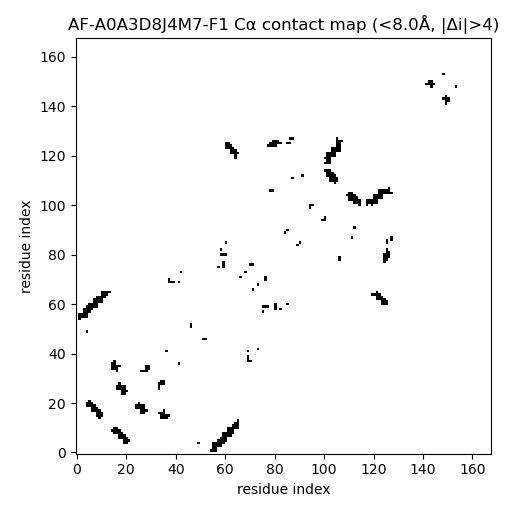fold to the same structure; two with 30% identity often share a fold but not the details.

pLDDT. pLDDT is the predicted lDDT-Cα score: AlphaFold's confidence that the local environment of each residue (all inter-atomic distances within 15 Å) is correctly placed. It is a per-residue number between 0 and 100, with higher meaning more reliable.

InterPro / GO / CATH / organism. Functional annotations link the protein to curated databases. InterPro entries identify conserved domains and families by matching the sequence against member-database signatures (Pfam, PROSITE, CDD, …). Gene Ontology (GO) terms describe molecular function, biological process, and cellular component in a controlled vocabulary. CATH places the structure in a hierarchical fold classification (Class/Architecture/Topology/Homologous-superfamily). The organism is the source species.

Contact-map, Ramachandran, and PAE plots. Three diagnostic plots accompany the record. The Cα contact map visualizes the tertiary structure as a 2D adjacency matrix (8 Å cutoff, sequence-local contacts suppressed). The Ramachandran plot shows the distribution of backbone (φ, ψ) torsions, with points in the α and β basins reflecting secondary structure content. The PAE plot shows AlphaFold's inter-residue confidence as a color matrix.

mmCIF coordinates. The mmCIF table is the protein's shape written out atom by atom. For each backbone N, Cα, C, and carbonyl O, it records an (x, y, z) coordinate triple in Å plus the residue type, chain letter, and residue number.

Radius of gyration, Cα contacts, bounding box. Three whole-structure scalars: the radius of gyration (RMS distance of Cα from centroid, in Å), the count of Cα–Cα contacts (pairs closer than 8 Å and separated by more than four residues in sequence — i.e. tertiary, not local, contacts), and the bounding-box dimensions. Together they distinguish compact globular folds from extended fibres or disordered chains.

Foldseek 3Di. The Foldseek 3Di string encodes local tertiary geometry as a 20-letter alphabet — one character per residue — derived from the relative positions of nearby Cα atoms. Unlike the amino-acid sequence, 3Di is a direct function of the 3D structure, so two proteins with the same fold have similar 3Di strings even at low sequence identity.

Rendered structure images. Six rendered views show the 3D structure from the faces of a cube — i.e. along ±x, ±y, ±z. Rendering representation is drawn randomly per protein from cartoon (secondary-structure ribbons), sticks (backbone bonds), or molecular surface; coloring is either N→C rainbow (blue at the N-terminus through red at the C-terminus) or one color per chain.

Nearest PDB structures. The Foldseek neighbor list gives the closest experimentally determined structures in the PDB, ranked by structural alignment. TM-score near 1 means near-identical fold; near 0.3 means only rough topology match. This is how one finds what a novel AlphaFold prediction most resembles in the solved-structure universe.

Solvent-accessible surface area. SASA measures how much of the protein is reachable by solvent. It is computed by rolling a water-sized probe over the atomic surface and summing the exposed area (Å²). Per-residue SASA distinguishes core (buried, low SASA) from surface (exposed, high SASA) residues; total SASA is a whole-molecule size measure.